Protein AF-0000000076758282 (afdb_homodimer)

Structure (mmCIF, N/CA/C/O backbone):
data_AF-0000000076758282-model_v1
#
loop_
_entity.id
_entity.type
_entity.pdbx_description
1 polymer 'Uncharacterized protein'
#
loop_
_atom_site.group_PDB
_atom_site.id
_atom_site.type_symbol
_atom_site.label_atom_id
_atom_site.label_alt_id
_atom_site.label_comp_id
_atom_site.label_asym_id
_atom_site.label_entity_id
_atom_site.label_seq_id
_atom_site.pdbx_PDB_ins_code
_atom_site.Cartn_x
_atom_site.Cartn_y
_atom_site.Cartn_z
_atom_site.occupancy
_atom_site.B_iso_or_equiv
_atom_site.auth_seq_id
_atom_site.auth_comp_id
_atom_site.auth_asym_id
_atom_site.auth_atom_id
_atom_site.pdbx_PDB_model_num
ATOM 1 N N . MET A 1 1 ? -20.766 -24.109 -30.875 1 27.05 1 MET A N 1
ATOM 2 C CA . MET A 1 1 ? -21.406 -23.656 -29.656 1 27.05 1 MET A CA 1
ATOM 3 C C . MET A 1 1 ? -20.359 -23.297 -28.594 1 27.05 1 MET A C 1
ATOM 5 O O . MET A 1 1 ? -19.781 -24.188 -27.969 1 27.05 1 MET A O 1
ATOM 9 N N . LEU A 1 2 ? -19.312 -22.391 -28.828 1 31.94 2 LEU A N 1
ATOM 10 C CA . LEU A 1 2 ? -18.062 -21.953 -28.203 1 31.94 2 LEU A CA 1
ATOM 11 C C . LEU A 1 2 ? -18.281 -21.594 -26.734 1 31.94 2 LEU A C 1
ATOM 13 O O . LEU A 1 2 ? -19.141 -20.766 -26.422 1 31.94 2 LEU A O 1
ATOM 17 N N . SER A 1 3 ? -18.234 -22.578 -25.719 1 34.03 3 SER A N 1
ATOM 18 C CA . SER A 1 3 ? -18.312 -22.469 -24.266 1 34.03 3 SER A CA 1
ATOM 19 C C . SER A 1 3 ? -17.594 -21.219 -23.75 1 34.03 3 SER A C 1
ATOM 21 O O . SER A 1 3 ? -16.375 -21.156 -23.797 1 34.03 3 SER A O 1
ATOM 23 N N . ILE A 1 4 ? -17.859 -20 -24.125 1 39.78 4 ILE A N 1
ATOM 24 C CA . ILE A 1 4 ? -17.375 -18.688 -23.688 1 39.78 4 ILE A CA 1
ATOM 25 C C . ILE A 1 4 ? -17.234 -18.656 -22.172 1 39.78 4 ILE A C 1
ATOM 27 O O . ILE A 1 4 ? -18.219 -18.812 -21.453 1 39.78 4 ILE A O 1
ATOM 31 N N . LYS A 1 5 ? -16.281 -19.297 -21.469 1 42.28 5 LYS A N 1
ATOM 32 C CA . LYS A 1 5 ? -15.961 -19.25 -20.047 1 42.28 5 LYS A CA 1
ATOM 33 C C . LYS A 1 5 ? -16.531 -17.984 -19.406 1 42.28 5 LYS A C 1
ATOM 35 O O . LYS A 1 5 ? -16.078 -16.875 -19.719 1 42.28 5 LYS A O 1
ATOM 40 N N . GLU A 1 6 ? -17.797 -17.688 -19.125 1 47.78 6 GLU A N 1
ATOM 41 C CA . GLU A 1 6 ? -18.75 -16.719 -18.609 1 47.78 6 GLU A CA 1
ATOM 42 C C . GLU A 1 6 ? -18.141 -15.852 -17.516 1 47.78 6 GLU A C 1
ATOM 44 O O . GLU A 1 6 ? -17.75 -16.359 -16.469 1 47.78 6 GLU A O 1
ATOM 49 N N . LYS A 1 7 ? -17.172 -14.992 -17.891 1 59.5 7 LYS A N 1
ATOM 50 C CA . LYS A 1 7 ? -16.844 -13.914 -16.969 1 59.5 7 LYS A CA 1
ATOM 51 C C . LYS A 1 7 ? -18.047 -13.555 -16.094 1 59.5 7 LYS A C 1
ATOM 53 O O . LYS A 1 7 ? -19.156 -13.359 -16.609 1 59.5 7 LYS A O 1
ATOM 58 N N . MET A 1 8 ? -18.062 -14.188 -14.93 1 75.12 8 MET A N 1
ATOM 59 C CA . MET A 1 8 ? -19.125 -13.906 -13.969 1 75.12 8 MET A CA 1
ATOM 60 C C . MET A 1 8 ? -19.047 -12.469 -13.461 1 75.12 8 MET A C 1
ATOM 62 O O . MET A 1 8 ? -18.031 -12.07 -12.898 1 75.12 8 MET A O 1
ATOM 66 N N . LEU A 1 9 ? -19.781 -11.625 -14.109 1 87.56 9 LEU A N 1
ATOM 67 C CA . LEU A 1 9 ? -19.953 -10.273 -13.586 1 87.56 9 LEU A CA 1
ATOM 68 C C . LEU A 1 9 ? -20.688 -10.305 -12.25 1 87.56 9 LEU A C 1
ATOM 70 O O . LEU A 1 9 ? -21.766 -10.883 -12.141 1 87.56 9 LEU A O 1
ATOM 74 N N . MET A 1 10 ? -19.953 -9.875 -11.219 1 92.38 10 MET A N 1
ATOM 75 C CA . MET A 1 10 ? -20.547 -9.828 -9.883 1 92.38 10 MET A CA 1
ATOM 76 C C . MET A 1 10 ? -20.656 -8.398 -9.383 1 92.38 10 MET A C 1
ATOM 78 O O . MET A 1 10 ? -19.781 -7.566 -9.664 1 92.38 10 MET A O 1
ATOM 82 N N . LEU A 1 11 ? -21.766 -8.125 -8.758 1 96.12 11 LEU A N 1
ATOM 83 C CA . LEU A 1 11 ? -21.938 -6.867 -8.039 1 96.12 11 LEU A CA 1
ATOM 84 C C . LEU A 1 11 ? -21.578 -7.039 -6.566 1 96.12 11 LEU A C 1
ATOM 86 O O . LEU A 1 11 ? -22.109 -7.918 -5.887 1 96.12 11 LEU A O 1
ATOM 90 N N . VAL A 1 12 ? -20.656 -6.176 -6.141 1 97.5 12 VAL A N 1
ATOM 91 C CA . VAL A 1 12 ? -20.188 -6.332 -4.762 1 97.5 12 VAL A CA 1
ATOM 92 C C . VAL A 1 12 ? -19.953 -4.957 -4.137 1 97.5 12 VAL A C 1
ATOM 94 O O . VAL A 1 12 ? -19.766 -3.969 -4.852 1 97.5 12 VAL A O 1
ATOM 97 N N . THR A 1 13 ? -20.062 -4.918 -2.846 1 98 13 THR A N 1
ATOM 98 C CA . THR A 1 13 ? -19.562 -3.768 -2.104 1 98 13 THR A CA 1
ATOM 99 C C . THR A 1 13 ? -18.047 -3.891 -1.875 1 98 13 THR A C 1
ATOM 101 O O . THR A 1 13 ? -17.469 -4.949 -2.109 1 98 13 THR A O 1
ATOM 104 N N . SER A 1 14 ? -17.469 -2.803 -1.496 1 97.88 14 SER A N 1
ATOM 105 C CA . SER A 1 14 ? -16.047 -2.848 -1.154 1 97.88 14 SER A CA 1
ATOM 106 C C . SER A 1 14 ? -15.766 -3.885 -0.072 1 97.88 14 SER A C 1
ATOM 108 O O . SER A 1 14 ? -14.781 -4.617 -0.145 1 97.88 14 SER A O 1
ATOM 110 N N . ALA A 1 15 ? -16.594 -3.955 0.902 1 96.44 15 ALA A N 1
ATOM 111 C CA . ALA A 1 15 ? -16.453 -4.93 1.98 1 96.44 15 ALA A CA 1
ATOM 112 C C . ALA A 1 15 ? -16.531 -6.355 1.443 1 96.44 15 ALA A C 1
ATOM 114 O O . ALA A 1 15 ? -15.734 -7.215 1.845 1 96.44 15 ALA A O 1
ATOM 115 N N . GLN A 1 16 ? -17.422 -6.57 0.591 1 97.44 16 GLN A N 1
ATOM 116 C CA . GLN A 1 16 ? -17.562 -7.895 -0.011 1 97.44 16 GLN A CA 1
ATOM 117 C C . GLN A 1 16 ? -16.359 -8.219 -0.903 1 97.44 16 GLN A C 1
ATOM 119 O O . GLN A 1 16 ? -15.898 -9.359 -0.935 1 97.44 16 GLN A O 1
ATOM 124 N N . ALA A 1 17 ? -15.891 -7.25 -1.633 1 98.12 17 ALA A N 1
ATOM 125 C CA . ALA A 1 17 ? -14.711 -7.449 -2.473 1 98.12 17 ALA A CA 1
ATOM 126 C C . ALA A 1 17 ? -13.5 -7.832 -1.63 1 98.12 17 ALA A C 1
ATOM 128 O O . ALA A 1 17 ? -12.711 -8.695 -2.02 1 98.12 17 ALA A O 1
ATOM 129 N N . ALA A 1 18 ? -13.383 -7.18 -0.544 1 97.31 18 ALA A N 1
ATOM 130 C CA . ALA A 1 18 ? -12.289 -7.504 0.368 1 97.31 18 ALA A CA 1
ATOM 131 C C . ALA A 1 18 ? -12.391 -8.945 0.854 1 97.31 18 ALA A C 1
ATOM 133 O O . ALA A 1 18 ? -11.375 -9.641 0.98 1 97.31 18 ALA A O 1
ATOM 134 N N . LYS A 1 19 ? -13.562 -9.336 1.113 1 96.62 19 LYS A N 1
ATOM 135 C CA . LYS A 1 19 ? -13.781 -10.719 1.531 1 96.62 19 LYS A CA 1
ATOM 136 C C . LYS A 1 19 ? -13.43 -11.695 0.413 1 96.62 19 LYS A C 1
ATOM 138 O O . LYS A 1 19 ? -12.82 -12.742 0.663 1 96.62 19 LYS A O 1
ATOM 143 N N . LEU A 1 20 ? -13.828 -11.367 -0.774 1 97.12 20 LEU A N 1
ATOM 144 C CA . LEU A 1 20 ? -13.492 -12.18 -1.937 1 97.12 20 LEU A CA 1
ATOM 145 C C . LEU A 1 20 ? -11.984 -12.289 -2.104 1 97.12 20 LEU A C 1
ATOM 147 O O . LEU A 1 20 ? -11.461 -13.383 -2.35 1 97.12 20 LEU A O 1
ATOM 151 N N . LEU A 1 21 ? -11.344 -11.18 -1.952 1 98.06 21 LEU A N 1
ATOM 152 C CA . LEU A 1 21 ? -9.891 -11.164 -2.068 1 98.06 21 LEU A CA 1
ATOM 153 C C . LEU A 1 21 ? -9.25 -12.078 -1.027 1 98.06 21 LEU A C 1
ATOM 155 O O . LEU A 1 21 ? -8.32 -12.82 -1.339 1 98.06 21 LEU A O 1
ATOM 159 N N . ARG A 1 22 ? -9.781 -12.047 0.158 1 98.25 22 ARG A N 1
ATOM 160 C CA . ARG A 1 22 ? -9.281 -12.922 1.208 1 98.25 22 ARG A CA 1
ATOM 161 C C . ARG A 1 22 ? -9.5 -14.391 0.845 1 98.25 22 ARG A C 1
ATOM 163 O O . ARG A 1 22 ? -8.602 -15.219 1.029 1 98.25 22 ARG A O 1
ATOM 170 N N . GLN A 1 23 ? -10.594 -14.656 0.365 1 98.25 23 GLN A N 1
ATOM 171 C CA . GLN A 1 23 ? -10.922 -16.016 -0.045 1 98.25 23 GLN A CA 1
ATOM 172 C C . GLN A 1 23 ? -9.984 -16.5 -1.145 1 98.25 23 GLN A C 1
ATOM 174 O O . GLN A 1 23 ? -9.484 -17.625 -1.093 1 98.25 23 GLN A O 1
ATOM 179 N N . PHE A 1 24 ? -9.734 -15.656 -2.119 1 98.62 24 PHE A N 1
ATOM 180 C CA . PHE A 1 24 ? -8.852 -16.031 -3.215 1 98.62 24 PHE A CA 1
ATOM 181 C C . PHE A 1 24 ? -7.422 -16.203 -2.725 1 98.62 24 PHE A C 1
ATOM 183 O O . PHE A 1 24 ? -6.711 -17.109 -3.164 1 98.62 24 PHE A O 1
ATOM 190 N N . ASN A 1 25 ? -7.031 -15.336 -1.841 1 98.62 25 ASN A N 1
ATOM 191 C CA . ASN A 1 25 ? -5.695 -15.492 -1.271 1 98.62 25 ASN A CA 1
ATOM 192 C C . ASN A 1 25 ? -5.57 -16.781 -0.475 1 98.62 25 ASN A C 1
ATOM 194 O O . ASN A 1 25 ? -4.539 -17.453 -0.529 1 98.62 25 ASN A O 1
ATOM 198 N N . ASP A 1 26 ? -6.582 -17.094 0.223 1 98.69 26 ASP A N 1
ATOM 199 C CA . ASP A 1 26 ? -6.598 -18.359 0.956 1 98.69 26 ASP A CA 1
ATOM 200 C C . ASP A 1 26 ? -6.551 -19.547 -0.001 1 98.69 26 ASP A C 1
ATOM 202 O O . ASP A 1 26 ? -5.836 -20.516 0.245 1 98.69 26 ASP A O 1
ATOM 206 N N . GLU A 1 27 ? -7.32 -19.453 -0.996 1 98.75 27 GLU A N 1
ATOM 207 C CA . GLU A 1 27 ? -7.32 -20.5 -2.018 1 98.75 27 GLU A CA 1
ATOM 208 C C . GLU A 1 27 ? -5.938 -20.656 -2.643 1 98.75 27 GLU A C 1
ATOM 210 O O . GLU A 1 27 ? -5.457 -21.781 -2.822 1 98.75 27 GLU A O 1
ATOM 215 N N . LEU A 1 28 ? -5.32 -19.578 -3.002 1 98.75 28 LEU A N 1
ATOM 216 C CA . LEU A 1 28 ? -3.98 -19.609 -3.582 1 98.75 28 LEU A CA 1
ATOM 217 C C . LEU A 1 28 ? -2.986 -20.25 -2.621 1 98.75 28 LEU A C 1
ATOM 219 O O . LEU A 1 28 ? -2.193 -21.109 -3.023 1 98.75 28 LEU A O 1
ATOM 223 N N . ARG A 1 29 ? -3.074 -19.875 -1.411 1 98.44 29 ARG A N 1
ATOM 224 C CA . ARG A 1 29 ? -2.203 -20.453 -0.391 1 98.44 29 ARG A CA 1
ATOM 225 C C . ARG A 1 29 ? -2.414 -21.953 -0.276 1 98.44 29 ARG A C 1
ATOM 227 O O . ARG A 1 29 ? -1.451 -22.719 -0.155 1 98.44 29 ARG A O 1
ATOM 234 N N . ALA A 1 30 ? -3.611 -22.344 -0.277 1 98.69 30 ALA A N 1
ATOM 235 C CA . ALA A 1 30 ? -3.932 -23.766 -0.193 1 98.69 30 ALA A CA 1
ATOM 236 C C . ALA A 1 30 ? -3.326 -24.531 -1.362 1 98.69 30 ALA A C 1
ATOM 238 O O . ALA A 1 30 ? -2.777 -25.625 -1.18 1 98.69 30 ALA A O 1
ATOM 239 N N . LEU A 1 31 ? -3.461 -24 -2.561 1 98.62 31 LEU A N 1
ATOM 240 C CA . LEU A 1 31 ? -2.885 -24.625 -3.746 1 98.62 31 LEU A CA 1
ATOM 241 C C . LEU A 1 31 ? -1.365 -24.703 -3.637 1 98.62 31 LEU A C 1
ATOM 243 O O . LEU A 1 31 ? -0.765 -25.719 -3.988 1 98.62 31 LEU A O 1
ATOM 247 N N . GLN A 1 32 ? -0.767 -23.641 -3.162 1 98.31 32 GLN A N 1
ATOM 248 C CA . GLN A 1 32 ? 0.684 -23.594 -3.018 1 98.31 32 GLN A CA 1
ATOM 249 C C . GLN A 1 32 ? 1.169 -24.594 -1.981 1 98.31 32 GLN A C 1
ATOM 251 O O . GLN A 1 32 ? 2.203 -25.25 -2.172 1 98.31 32 GLN A O 1
ATOM 256 N N . LEU A 1 33 ? 0.442 -24.688 -0.906 1 98.06 33 LEU A N 1
ATOM 257 C CA . LEU A 1 33 ? 0.777 -25.688 0.112 1 98.06 33 LEU A CA 1
ATOM 258 C C . LEU A 1 33 ? 0.636 -27.094 -0.438 1 98.06 33 LEU A C 1
ATOM 260 O O . LEU A 1 33 ? 1.491 -27.953 -0.192 1 98.06 33 LEU A O 1
ATOM 264 N N . LYS A 1 34 ? -0.424 -27.344 -1.101 1 98.12 34 LYS A N 1
ATOM 265 C CA . LYS A 1 34 ? -0.628 -28.641 -1.733 1 98.12 34 LYS A CA 1
ATOM 266 C C . LYS A 1 34 ? 0.523 -28.984 -2.678 1 98.12 34 LYS A C 1
ATOM 268 O O . LYS A 1 34 ? 0.999 -30.125 -2.703 1 98.12 34 LYS A O 1
ATOM 273 N N . GLU A 1 35 ? 0.912 -28.031 -3.467 1 98.06 35 GLU A N 1
ATOM 274 C CA . GLU A 1 35 ? 2.037 -28.234 -4.375 1 98.06 35 GLU A CA 1
ATOM 275 C C . GLU A 1 35 ? 3.311 -28.578 -3.609 1 98.06 35 GLU A C 1
ATOM 277 O O . GLU A 1 35 ? 4.012 -29.531 -3.953 1 98.06 35 GLU A O 1
ATOM 282 N N . ALA A 1 36 ? 3.586 -27.844 -2.582 1 96.88 36 ALA A N 1
ATOM 283 C CA . ALA A 1 36 ? 4.781 -28.078 -1.774 1 96.88 36 ALA A CA 1
ATOM 284 C C . ALA A 1 36 ? 4.797 -29.484 -1.189 1 96.88 36 ALA A C 1
ATOM 286 O O . ALA A 1 36 ? 5.855 -30.109 -1.082 1 96.88 36 ALA A O 1
ATOM 287 N N . ASN A 1 37 ? 3.676 -29.969 -0.931 1 96.81 37 ASN A N 1
ATOM 288 C CA . ASN A 1 37 ? 3.561 -31.266 -0.266 1 96.81 37 ASN A CA 1
ATOM 289 C C . ASN A 1 37 ? 3.525 -32.406 -1.272 1 96.81 37 ASN A C 1
ATOM 291 O O . ASN A 1 37 ? 3.656 -33.594 -0.896 1 96.81 37 ASN A O 1
ATOM 295 N N . SER A 1 38 ? 3.279 -32.062 -2.455 1 97.88 38 SER A N 1
ATOM 296 C CA . SER A 1 38 ? 3.035 -33.156 -3.398 1 97.88 38 SER A CA 1
ATOM 297 C C . SER A 1 38 ? 4.082 -33.156 -4.508 1 97.88 38 SER A C 1
ATOM 299 O O . SER A 1 38 ? 4.215 -34.156 -5.23 1 97.88 38 SER A O 1
ATOM 301 N N . CYS A 1 39 ? 4.781 -32.062 -4.695 1 97.81 39 CYS A N 1
ATOM 302 C CA . CYS A 1 39 ? 5.688 -31.953 -5.832 1 97.81 39 CYS A CA 1
ATOM 303 C C . CYS A 1 39 ? 6.926 -32.812 -5.625 1 97.81 39 CYS A C 1
ATOM 305 O O . CYS A 1 39 ? 7.672 -33.094 -6.57 1 97.81 39 CYS A O 1
ATOM 307 N N . SER A 1 40 ? 7.199 -33.25 -4.48 1 97.19 40 SER A N 1
ATOM 308 C CA . SER A 1 40 ? 8.219 -34.25 -4.148 1 97.19 40 SER A CA 1
ATOM 309 C C . SER A 1 40 ? 7.723 -35.188 -3.072 1 97.19 40 SER A C 1
ATOM 311 O O . SER A 1 40 ? 6.711 -34.938 -2.416 1 97.19 40 SER A O 1
ATOM 313 N N . PHE A 1 41 ? 8.359 -36.281 -2.979 1 96.5 41 PHE A N 1
ATOM 314 C CA . PHE A 1 41 ? 7.973 -37.25 -1.956 1 96.5 41 PHE A CA 1
ATOM 315 C C . PHE A 1 41 ? 9.156 -38.156 -1.574 1 96.5 41 PHE A C 1
ATOM 317 O O . PHE A 1 41 ? 10.141 -38.219 -2.307 1 96.5 41 PHE A O 1
ATOM 324 N N . VAL A 1 42 ? 9.055 -38.75 -0.356 1 94.25 42 VAL A N 1
ATOM 325 C CA . VAL A 1 42 ? 10.117 -39.594 0.17 1 94.25 42 VAL A CA 1
ATOM 326 C C . VAL A 1 42 ? 9.656 -41.062 0.187 1 94.25 42 VAL A C 1
ATOM 328 O O . VAL A 1 42 ? 8.508 -41.344 0.546 1 94.25 42 VAL A O 1
ATOM 331 N N . ALA A 1 43 ? 10.477 -41.875 -0.282 1 93.38 43 ALA A N 1
ATOM 332 C CA . ALA A 1 43 ? 10.227 -43.312 -0.25 1 93.38 43 ALA A CA 1
ATOM 333 C C . ALA A 1 43 ? 11.461 -44.094 0.216 1 93.38 43 ALA A C 1
ATOM 335 O O . ALA A 1 43 ? 12.586 -43.75 -0.17 1 93.38 43 ALA A O 1
ATOM 336 N N . ALA A 1 44 ? 11.219 -45.094 1.07 1 89.75 44 ALA A N 1
ATOM 337 C CA . ALA A 1 44 ? 12.312 -45.969 1.491 1 89.75 44 ALA A CA 1
ATOM 338 C C . ALA A 1 44 ? 12.711 -46.938 0.367 1 89.75 44 ALA A C 1
ATOM 340 O O . ALA A 1 44 ? 11.898 -47.25 -0.493 1 89.75 44 ALA A O 1
ATOM 341 N N . ILE A 1 45 ? 13.898 -47.406 0.461 1 86.56 45 ILE A N 1
ATOM 342 C CA . ILE A 1 45 ? 14.469 -48.25 -0.581 1 86.56 45 ILE A CA 1
ATOM 343 C C . ILE A 1 45 ? 13.641 -49.531 -0.711 1 86.56 45 ILE A C 1
ATOM 345 O O . ILE A 1 45 ? 13.492 -50.062 -1.809 1 86.56 45 ILE A O 1
ATOM 349 N N . GLN A 1 46 ? 13.07 -49.938 0.415 1 87.44 46 GLN A N 1
ATOM 350 C CA . GLN A 1 46 ? 12.344 -51.188 0.418 1 87.44 46 GLN A CA 1
ATOM 351 C C . GLN A 1 46 ? 10.875 -51 0.076 1 87.44 46 GLN A C 1
ATOM 353 O O . GLN A 1 46 ? 10.125 -51.969 -0.09 1 87.44 46 GLN A O 1
ATOM 358 N N . GLU A 1 47 ? 10.516 -49.844 -0.112 1 90 47 GLU A N 1
ATOM 359 C CA . GLU A 1 47 ? 9.117 -49.531 -0.378 1 90 47 GLU A CA 1
ATOM 360 C C . GLU A 1 47 ? 8.844 -49.438 -1.877 1 90 47 GLU A C 1
ATOM 362 O O . GLU A 1 47 ? 9.75 -49.125 -2.658 1 90 47 GLU A O 1
ATOM 367 N N . ASP A 1 48 ? 7.629 -49.781 -2.299 1 92.88 48 ASP A N 1
ATOM 368 C CA . ASP A 1 48 ? 7.164 -49.5 -3.654 1 92.88 48 ASP A CA 1
ATOM 369 C C . ASP A 1 48 ? 6.938 -48 -3.861 1 92.88 48 ASP A C 1
ATOM 371 O O . ASP A 1 48 ? 5.98 -47.438 -3.328 1 92.88 48 ASP A O 1
ATOM 375 N N . VAL A 1 49 ? 7.754 -47.438 -4.652 1 91.69 49 VAL A N 1
ATOM 376 C CA . VAL A 1 49 ? 7.777 -45.969 -4.875 1 91.69 49 VAL A CA 1
ATOM 377 C C . VAL A 1 49 ? 6.395 -45.5 -5.301 1 91.69 49 VAL A C 1
ATOM 379 O O . VAL A 1 49 ? 5.926 -44.469 -4.844 1 91.69 49 VAL A O 1
ATOM 382 N N . GLU A 1 50 ? 5.77 -46.25 -6.203 1 94.44 50 GLU A N 1
ATOM 383 C CA . GLU A 1 50 ? 4.488 -45.812 -6.762 1 94.44 50 GLU A CA 1
ATOM 384 C C . GLU A 1 50 ? 3.381 -45.875 -5.715 1 94.44 50 GLU A C 1
ATOM 386 O O . GLU A 1 50 ? 2.387 -45.156 -5.816 1 94.44 50 GLU A O 1
ATOM 391 N N . SER A 1 51 ? 3.584 -46.688 -4.719 1 93.81 51 SER A N 1
ATOM 392 C CA . SER A 1 51 ? 2.562 -46.844 -3.688 1 93.81 51 SER A CA 1
ATOM 393 C C . SER A 1 51 ? 2.521 -45.656 -2.758 1 93.81 51 SER A C 1
ATOM 395 O O . SER A 1 51 ? 1.516 -45.406 -2.088 1 93.81 51 SER A O 1
ATOM 397 N N . VAL A 1 52 ? 3.611 -44.875 -2.725 1 94.5 52 VAL A N 1
ATOM 398 C CA . VAL A 1 52 ? 3.686 -43.75 -1.789 1 94.5 52 VAL A CA 1
ATOM 399 C C . VAL A 1 52 ? 3.709 -42.438 -2.557 1 94.5 52 VAL A C 1
ATOM 401 O O . VAL A 1 52 ? 3.77 -41.375 -1.956 1 94.5 52 VAL A O 1
ATOM 404 N N . ARG A 1 53 ? 3.633 -42.5 -3.824 1 96.44 53 ARG A N 1
ATOM 405 C CA . ARG A 1 53 ? 3.67 -41.281 -4.656 1 96.44 53 ARG A CA 1
ATOM 406 C C . ARG A 1 53 ? 2.365 -40.5 -4.551 1 96.44 53 ARG A C 1
ATOM 408 O O . ARG A 1 53 ? 1.295 -41.031 -4.867 1 96.44 53 ARG A O 1
ATOM 415 N N . PRO A 1 54 ? 2.42 -39.312 -4.137 1 97.19 54 PRO A N 1
ATOM 416 C CA . PRO A 1 54 ? 1.2 -38.531 -4.105 1 97.19 54 PRO A CA 1
ATOM 417 C C . PRO A 1 54 ? 0.722 -38.125 -5.496 1 97.19 54 PRO A C 1
ATOM 419 O O . PRO A 1 54 ? 1.524 -38.031 -6.434 1 97.19 54 PRO A O 1
ATOM 422 N N . GLU A 1 55 ? -0.581 -37.906 -5.613 1 96.94 55 GLU A N 1
ATOM 423 C CA . GLU A 1 55 ? -1.123 -37.375 -6.859 1 96.94 55 GLU A CA 1
ATOM 424 C C . GLU A 1 55 ? -0.654 -35.938 -7.086 1 96.94 55 GLU A C 1
ATOM 426 O O . GLU A 1 55 ? -0.801 -35.094 -6.211 1 96.94 55 GLU A O 1
ATOM 431 N N . TYR A 1 56 ? -0.016 -35.781 -8.195 1 97.75 56 TYR A N 1
ATOM 432 C CA . TYR A 1 56 ? 0.476 -34.438 -8.539 1 97.75 56 TYR A CA 1
ATOM 433 C C . TYR A 1 56 ? 0.633 -34.312 -10.047 1 97.75 56 TYR A C 1
ATOM 435 O O . TYR A 1 56 ? 1.166 -35.188 -10.711 1 97.75 56 TYR A O 1
ATOM 443 N N . ASN A 1 57 ? 0.043 -33.281 -10.57 1 97.69 57 ASN A N 1
ATOM 444 C CA . ASN A 1 57 ? 0.205 -32.844 -11.961 1 97.69 57 ASN A CA 1
ATOM 445 C C . ASN A 1 57 ? 0.679 -31.406 -12.062 1 97.69 57 ASN A C 1
ATOM 447 O O . ASN A 1 57 ? -0.059 -30.484 -11.727 1 97.69 57 ASN A O 1
ATOM 451 N N . PHE A 1 58 ? 1.842 -31.266 -12.578 1 98.19 58 PHE A N 1
ATOM 452 C CA . PHE A 1 58 ? 2.482 -29.953 -12.617 1 98.19 58 PHE A CA 1
ATOM 453 C C . PHE A 1 58 ? 1.646 -28.969 -13.422 1 98.19 58 PHE A C 1
ATOM 455 O O . PHE A 1 58 ? 1.366 -27.859 -12.953 1 98.19 58 PHE A O 1
ATOM 462 N N . LYS A 1 59 ? 1.233 -29.328 -14.539 1 97.25 59 LYS A N 1
ATOM 463 C CA . LYS A 1 59 ? 0.485 -28.453 -15.43 1 97.25 59 LYS A CA 1
ATOM 464 C C . LYS A 1 59 ? -0.848 -28.047 -14.812 1 97.25 59 LYS A C 1
ATOM 466 O O . LYS A 1 59 ? -1.224 -26.875 -14.852 1 97.25 59 LYS A O 1
ATOM 471 N N . GLU A 1 60 ? -1.532 -29.031 -14.297 1 97.88 60 GLU A N 1
ATOM 472 C CA . GLU A 1 60 ? -2.82 -28.75 -13.672 1 97.88 60 GLU A CA 1
ATOM 473 C C . GLU A 1 60 ? -2.66 -27.797 -12.492 1 97.88 60 GLU A C 1
ATOM 475 O O . GLU A 1 60 ? -3.463 -26.875 -12.312 1 97.88 60 GLU A O 1
ATOM 480 N N . MET A 1 61 ? -1.628 -28.047 -11.656 1 98.25 61 MET A N 1
ATOM 481 C CA . MET A 1 61 ? -1.354 -27.203 -10.5 1 98.25 61 MET A CA 1
ATOM 482 C C . MET A 1 61 ? -1.01 -25.781 -10.93 1 98.25 61 MET A C 1
ATOM 484 O O . MET A 1 61 ? -1.534 -24.812 -10.367 1 98.25 61 MET A O 1
ATOM 488 N N . ARG A 1 62 ? -0.196 -25.672 -11.906 1 97.12 62 ARG A N 1
ATOM 489 C CA . ARG A 1 62 ? 0.183 -24.391 -12.469 1 97.12 62 ARG A CA 1
ATOM 490 C C . ARG A 1 62 ? -1.042 -23.625 -12.953 1 97.12 62 ARG A C 1
ATOM 492 O O . ARG A 1 62 ? -1.209 -22.438 -12.641 1 97.12 62 ARG A O 1
ATOM 499 N N . ASP A 1 63 ? -1.859 -24.25 -13.695 1 97.88 63 ASP A N 1
ATOM 500 C CA . ASP A 1 63 ? -3.041 -23.609 -14.273 1 97.88 63 ASP A CA 1
ATOM 501 C C . ASP A 1 63 ? -4.02 -23.172 -13.18 1 97.88 63 ASP A C 1
ATOM 503 O O . ASP A 1 63 ? -4.629 -22.109 -13.273 1 97.88 63 ASP A O 1
ATOM 507 N N . ALA A 1 64 ? -4.184 -23.984 -12.18 1 98.44 64 ALA A N 1
ATOM 508 C CA . ALA A 1 64 ? -5.078 -23.656 -11.07 1 98.44 64 ALA A CA 1
ATOM 509 C C . ALA A 1 64 ? -4.602 -22.406 -10.336 1 98.44 64 ALA A C 1
ATOM 511 O O . ALA A 1 64 ? -5.402 -21.531 -10.031 1 98.44 64 ALA A O 1
ATOM 512 N N . GLN A 1 65 ? -3.309 -22.344 -10.039 1 98.69 65 GLN A N 1
ATOM 513 C CA . GLN A 1 65 ? -2.754 -21.172 -9.367 1 98.69 65 GLN A CA 1
ATOM 514 C C . GLN A 1 65 ? -2.893 -19.922 -10.227 1 98.69 65 GLN A C 1
ATOM 516 O O . GLN A 1 65 ? -3.24 -18.859 -9.719 1 98.69 65 GLN A O 1
ATOM 521 N N . ALA A 1 66 ? -2.635 -20.062 -11.508 1 98 66 ALA A N 1
ATOM 522 C CA . ALA A 1 66 ? -2.727 -18.938 -12.43 1 98 66 ALA A CA 1
ATOM 523 C C . ALA A 1 66 ? -4.145 -18.375 -12.469 1 98 66 ALA A C 1
ATOM 525 O O . ALA A 1 66 ? -4.34 -17.172 -12.57 1 98 66 ALA A O 1
ATOM 526 N N . GLU A 1 67 ? -5.07 -19.266 -12.43 1 98 67 GLU A N 1
ATOM 527 C CA . GLU A 1 67 ? -6.469 -18.844 -12.453 1 98 67 GLU A CA 1
ATOM 528 C C . GLU A 1 67 ? -6.809 -18 -11.227 1 98 67 GLU A C 1
ATOM 530 O O . GLU A 1 67 ? -7.438 -16.938 -11.344 1 98 67 GLU A O 1
ATOM 535 N N . VAL A 1 68 ? -6.449 -18.406 -10.094 1 98.62 68 VAL A N 1
ATOM 536 C CA . VAL A 1 68 ? -6.73 -17.688 -8.852 1 98.62 68 VAL A CA 1
ATOM 537 C C . VAL A 1 68 ? -5.996 -16.344 -8.852 1 98.62 68 VAL A C 1
ATOM 539 O O . VAL A 1 68 ? -6.559 -15.328 -8.453 1 98.62 68 VAL A O 1
ATOM 542 N N . GLU A 1 69 ? -4.734 -16.406 -9.281 1 98.62 69 GLU A N 1
ATOM 543 C CA . GLU A 1 69 ? -3.953 -15.18 -9.367 1 98.62 69 GLU A CA 1
ATOM 544 C C . GLU A 1 69 ? -4.625 -14.156 -10.273 1 98.62 69 GLU A C 1
ATOM 546 O O . GLU A 1 69 ? -4.633 -12.961 -9.977 1 98.62 69 GLU A O 1
ATOM 551 N N . CYS A 1 70 ? -5.164 -14.633 -11.359 1 97.94 70 CYS A N 1
ATOM 552 C CA . CYS A 1 70 ? -5.887 -13.766 -12.281 1 97.94 70 CYS A CA 1
ATOM 553 C C . CYS A 1 70 ? -7.105 -13.141 -11.609 1 97.94 70 CYS A C 1
ATOM 555 O O . CYS A 1 70 ? -7.359 -11.945 -11.75 1 97.94 70 CYS A O 1
ATOM 557 N N . LYS A 1 71 ? -7.82 -13.914 -10.891 1 97.69 71 LYS A N 1
ATOM 558 C CA . LYS A 1 71 ? -8.984 -13.414 -10.156 1 97.69 71 LYS A CA 1
ATOM 559 C C . LYS A 1 71 ? -8.586 -12.336 -9.156 1 97.69 71 LYS A C 1
ATOM 561 O O . LYS A 1 71 ? -9.258 -11.312 -9.031 1 97.69 71 LYS A O 1
ATOM 566 N N . ILE A 1 72 ? -7.516 -12.562 -8.484 1 98.56 72 ILE A N 1
ATOM 567 C CA . ILE A 1 72 ? -7.008 -11.602 -7.516 1 98.56 72 ILE A CA 1
ATOM 568 C C . ILE A 1 72 ? -6.719 -10.273 -8.203 1 98.56 72 ILE A C 1
ATOM 570 O O . ILE A 1 72 ? -7.117 -9.211 -7.719 1 98.56 72 ILE A O 1
ATOM 574 N N . ARG A 1 73 ? -6.051 -10.344 -9.375 1 98.19 73 ARG A N 1
ATOM 575 C CA . ARG A 1 73 ? -5.715 -9.133 -10.102 1 98.19 73 ARG A CA 1
ATOM 576 C C . ARG A 1 73 ? -6.973 -8.383 -10.531 1 98.19 73 ARG A C 1
ATOM 578 O O . ARG A 1 73 ? -7.047 -7.156 -10.398 1 98.19 73 ARG A O 1
ATOM 585 N N . LYS A 1 74 ? -7.941 -9.07 -10.938 1 97.75 74 LYS A N 1
ATOM 586 C CA . LYS A 1 74 ? -9.188 -8.477 -11.406 1 97.75 74 LYS A CA 1
ATOM 587 C C . LYS A 1 74 ? -9.938 -7.797 -10.266 1 97.75 74 LYS A C 1
ATOM 589 O O . LYS A 1 74 ? -10.461 -6.695 -10.43 1 97.75 74 LYS A O 1
ATOM 594 N N . VAL A 1 75 ? -10 -8.422 -9.164 1 98.25 75 VAL A N 1
ATOM 595 C CA . VAL A 1 75 ? -10.695 -7.855 -8.008 1 98.25 75 VAL A CA 1
ATOM 596 C C . VAL A 1 75 ? -9.969 -6.59 -7.551 1 98.25 75 VAL A C 1
ATOM 598 O O . VAL A 1 75 ? -10.602 -5.559 -7.305 1 98.25 75 VAL A O 1
ATOM 601 N N . LYS A 1 76 ? -8.648 -6.676 -7.453 1 98.56 76 LYS A N 1
ATOM 602 C CA . LYS A 1 76 ? -7.867 -5.52 -7.016 1 98.56 76 LYS A CA 1
ATOM 603 C C . LYS A 1 76 ? -8.039 -4.348 -7.977 1 98.56 76 LYS A C 1
ATOM 605 O O . LYS A 1 76 ? -8.156 -3.197 -7.543 1 98.56 76 LYS A O 1
ATOM 610 N N . HIS A 1 77 ? -8.062 -4.672 -9.305 1 98.62 77 HIS A N 1
ATOM 611 C CA . HIS A 1 77 ? -8.289 -3.629 -10.305 1 98.62 77 HIS A CA 1
ATOM 612 C C . HIS A 1 77 ? -9.656 -2.988 -10.125 1 98.62 77 HIS A C 1
ATOM 614 O O . HIS A 1 77 ? -9.781 -1.761 -10.125 1 98.62 77 HIS A O 1
ATOM 620 N N . ALA A 1 78 ? -10.625 -3.775 -9.953 1 98.31 78 ALA A N 1
ATOM 621 C CA . ALA A 1 78 ? -11.984 -3.266 -9.781 1 98.31 78 ALA A CA 1
ATOM 622 C C . ALA A 1 78 ? -12.086 -2.379 -8.547 1 98.31 78 ALA A C 1
ATOM 624 O O . ALA A 1 78 ? -12.719 -1.322 -8.578 1 98.31 78 ALA A O 1
ATOM 625 N N . ILE A 1 79 ? -11.461 -2.803 -7.477 1 98.56 79 ILE A N 1
ATOM 626 C CA . ILE A 1 79 ? -11.453 -2.021 -6.246 1 98.56 79 ILE A CA 1
ATOM 627 C C . ILE A 1 79 ? -10.758 -0.682 -6.492 1 98.56 79 ILE A C 1
ATOM 629 O O . ILE A 1 79 ? -11.25 0.364 -6.059 1 98.56 79 ILE A O 1
ATOM 633 N N . ASN A 1 80 ? -9.641 -0.718 -7.184 1 98.56 80 ASN A N 1
ATOM 634 C CA . ASN A 1 80 ? -8.898 0.508 -7.469 1 98.56 80 ASN A CA 1
ATOM 635 C C . ASN A 1 80 ? -9.727 1.476 -8.312 1 98.56 80 ASN A C 1
ATOM 637 O O . ASN A 1 80 ? -9.719 2.682 -8.062 1 98.56 80 ASN A O 1
ATOM 641 N N . VAL A 1 81 ? -10.367 0.929 -9.289 1 98.62 81 VAL A N 1
ATOM 642 C CA . VAL A 1 81 ? -11.227 1.755 -10.133 1 98.62 81 VAL A CA 1
ATOM 643 C C . VAL A 1 81 ? -12.352 2.359 -9.297 1 98.62 81 VAL A C 1
ATOM 645 O O . VAL A 1 81 ? -12.609 3.562 -9.367 1 98.62 81 VAL A O 1
ATOM 648 N N . PHE A 1 82 ? -12.977 1.565 -8.484 1 98.69 82 PHE A N 1
ATOM 649 C CA . PHE A 1 82 ? -14.031 2.031 -7.59 1 98.69 82 PHE A CA 1
ATOM 650 C C . PHE A 1 82 ? -13.516 3.148 -6.684 1 98.69 82 PHE A C 1
ATOM 652 O O . PHE A 1 82 ? -14.172 4.184 -6.543 1 98.69 82 PHE A O 1
ATOM 659 N N . ASN A 1 83 ? -12.32 2.951 -6.145 1 98.75 83 ASN A N 1
ATOM 660 C CA . ASN A 1 83 ? -11.734 3.902 -5.203 1 98.75 83 ASN A CA 1
ATOM 661 C C . ASN A 1 83 ? -11.414 5.23 -5.875 1 98.75 83 ASN A C 1
ATOM 663 O O . ASN A 1 83 ? -11.523 6.289 -5.258 1 98.75 83 ASN A O 1
ATOM 667 N N . THR A 1 84 ? -11.047 5.191 -7.121 1 98.5 84 THR A N 1
ATOM 668 C CA . THR A 1 84 ? -10.578 6.395 -7.805 1 98.5 84 THR A CA 1
ATOM 669 C C . THR A 1 84 ? -11.75 7.129 -8.461 1 98.5 84 THR A C 1
ATOM 671 O O . THR A 1 84 ? -11.609 8.281 -8.867 1 98.5 84 THR A O 1
ATOM 674 N N . THR A 1 85 ? -12.906 6.512 -8.461 1 98.38 85 THR A N 1
ATOM 675 C CA . THR A 1 85 ? -13.984 7.125 -9.227 1 98.38 85 THR A CA 1
ATOM 676 C C . THR A 1 85 ? -15.18 7.438 -8.328 1 98.38 85 THR A C 1
ATOM 678 O O . THR A 1 85 ? -16.047 8.242 -8.688 1 98.38 85 THR A O 1
ATOM 681 N N . THR A 1 86 ? -15.289 6.812 -7.227 1 98.62 86 THR A N 1
ATOM 682 C CA . THR A 1 86 ? -16.438 7 -6.348 1 98.62 86 THR A CA 1
ATOM 683 C C . THR A 1 86 ? -16.234 8.211 -5.445 1 98.62 86 THR A C 1
ATOM 685 O O . THR A 1 86 ? -15.242 8.297 -4.723 1 98.62 86 THR A O 1
ATOM 688 N N . ILE A 1 87 ? -17.188 9.07 -5.477 1 98.38 87 ILE A N 1
ATOM 689 C CA . ILE A 1 87 ? -17.125 10.297 -4.68 1 98.38 87 ILE A CA 1
ATOM 690 C C . ILE A 1 87 ? -17.781 10.055 -3.326 1 98.38 87 ILE A C 1
ATOM 692 O O . ILE A 1 87 ? -18.875 9.484 -3.25 1 98.38 87 ILE A O 1
ATOM 696 N N . ILE A 1 88 ? -17.109 10.422 -2.283 1 98.06 88 ILE A N 1
ATOM 697 C CA . ILE A 1 88 ? -17.641 10.312 -0.929 1 98.06 88 ILE A CA 1
ATOM 698 C C . ILE A 1 88 ? -18.594 11.469 -0.65 1 98.06 88 ILE A C 1
ATOM 700 O O . ILE A 1 88 ? -18.203 12.633 -0.708 1 98.06 88 ILE A O 1
ATOM 704 N N . PRO A 1 89 ? -19.75 11.172 -0.346 1 95.81 89 PRO A N 1
ATOM 705 C CA . PRO A 1 89 ? -20.703 12.242 -0.049 1 95.81 89 PRO A CA 1
ATOM 706 C C . PRO A 1 89 ? -20.219 13.18 1.059 1 95.81 89 PRO A C 1
ATOM 708 O O . PRO A 1 89 ? -19.531 12.734 1.979 1 95.81 89 PRO A O 1
ATOM 711 N N . ASP A 1 90 ? -20.547 14.438 0.982 1 93.94 90 ASP A N 1
ATOM 712 C CA . ASP A 1 90 ? -20.281 15.477 1.973 1 93.94 90 ASP A CA 1
ATOM 713 C C . ASP A 1 90 ? -18.828 15.945 1.916 1 93.94 90 ASP A C 1
ATOM 715 O O . ASP A 1 90 ? -18.5 17.016 2.426 1 93.94 90 ASP A O 1
ATOM 719 N N . PHE A 1 91 ? -17.938 15.125 1.385 1 97.25 91 PHE A N 1
ATOM 720 C CA . PHE A 1 91 ? -16.531 15.508 1.36 1 97.25 91 PHE A CA 1
ATOM 721 C C . PHE A 1 91 ? -16.094 15.859 -0.055 1 97.25 91 PHE A C 1
ATOM 723 O O . PHE A 1 91 ? -15.055 16.5 -0.246 1 97.25 91 PHE A O 1
ATOM 730 N N . ASN A 1 92 ? -16.781 15.383 -1.05 1 96.88 92 ASN A N 1
ATOM 731 C CA . ASN A 1 92 ? -16.547 15.68 -2.459 1 96.88 92 ASN A CA 1
ATOM 732 C C . ASN A 1 92 ? -15.133 15.289 -2.887 1 96.88 92 ASN A C 1
ATOM 734 O O . ASN A 1 92 ? -14.461 16.047 -3.602 1 96.88 92 ASN A O 1
ATOM 738 N N . ILE A 1 93 ? -14.578 14.25 -2.404 1 97.62 93 ILE A N 1
ATOM 739 C CA . ILE A 1 93 ? -13.328 13.609 -2.818 1 97.62 93 ILE A CA 1
ATOM 740 C C . ILE A 1 93 ? -13.57 12.125 -3.068 1 97.62 93 ILE A C 1
ATOM 742 O O . ILE A 1 93 ? -14.594 11.57 -2.643 1 97.62 93 ILE A O 1
ATOM 746 N N . THR A 1 94 ? -12.727 11.555 -3.785 1 98.56 94 THR A N 1
ATOM 747 C CA . THR A 1 94 ? -12.852 10.133 -4.086 1 98.56 94 THR A CA 1
ATOM 748 C C . THR A 1 94 ? -12.43 9.289 -2.887 1 98.56 94 THR A C 1
ATOM 750 O O . THR A 1 94 ? -11.859 9.805 -1.927 1 98.56 94 THR A O 1
ATOM 753 N N . ILE A 1 95 ? -12.797 8.031 -2.969 1 98.81 95 ILE A N 1
ATOM 754 C CA . ILE A 1 95 ? -12.469 7.105 -1.886 1 98.81 95 ILE A CA 1
ATOM 755 C C . ILE A 1 95 ? -10.961 7.047 -1.694 1 98.81 95 ILE A C 1
ATOM 757 O O . ILE A 1 95 ? -10.469 7.074 -0.562 1 98.81 95 ILE A O 1
ATOM 761 N N . ASP A 1 96 ? -10.234 7.004 -2.85 1 98.75 96 ASP A N 1
ATOM 762 C CA . ASP A 1 96 ? -8.781 6.914 -2.721 1 98.75 96 ASP A CA 1
ATOM 763 C C . ASP A 1 96 ? -8.203 8.18 -2.09 1 98.75 96 ASP A C 1
ATOM 765 O O . ASP A 1 96 ? -7.23 8.117 -1.341 1 98.75 96 ASP A O 1
ATOM 769 N N . GLU A 1 97 ? -8.75 9.289 -2.287 1 98.69 97 GLU A N 1
ATOM 770 C CA . GLU A 1 97 ? -8.344 10.516 -1.611 1 98.69 97 GLU A CA 1
ATOM 771 C C . GLU A 1 97 ? -8.672 10.461 -0.122 1 98.69 97 GLU A C 1
ATOM 773 O O . GLU A 1 97 ? -7.875 10.898 0.711 1 98.69 97 GLU A O 1
ATOM 778 N N . MET A 1 98 ? -9.836 9.984 0.169 1 98.81 98 MET A N 1
ATOM 779 C CA . MET A 1 98 ? -10.25 9.859 1.562 1 98.81 98 MET A CA 1
ATOM 780 C C . MET A 1 98 ? -9.305 8.945 2.334 1 98.81 98 MET A C 1
ATOM 782 O O . MET A 1 98 ? -9.008 9.203 3.502 1 98.81 98 MET A O 1
ATOM 786 N N . LEU A 1 99 ? -8.867 7.953 1.644 1 98.56 99 LEU A N 1
ATOM 787 C CA . LEU A 1 99 ? -7.965 6.996 2.275 1 98.56 99 LEU A CA 1
ATOM 788 C C . LEU A 1 99 ? -6.625 7.648 2.605 1 98.56 99 LEU A C 1
ATOM 790 O O . LEU A 1 99 ? -5.875 7.148 3.449 1 98.56 99 LEU A O 1
ATOM 794 N N . VAL A 1 100 ? -6.254 8.719 1.974 1 98.75 100 VAL A N 1
ATOM 795 C CA . VAL A 1 100 ? -5.066 9.5 2.289 1 98.75 100 VAL A CA 1
ATOM 796 C C . VAL A 1 100 ? -5.406 10.562 3.334 1 98.75 100 VAL A C 1
ATOM 798 O O . VAL A 1 100 ? -4.625 10.812 4.254 1 98.75 100 VAL A O 1
ATOM 801 N N . TYR A 1 101 ? -6.605 11.102 3.244 1 98.69 101 TYR A N 1
ATOM 802 C CA . TYR A 1 101 ? -7.066 12.195 4.094 1 98.69 101 TYR A CA 1
ATOM 803 C C . TYR A 1 101 ? -7.246 11.734 5.531 1 98.69 101 TYR A C 1
ATOM 805 O O . TYR A 1 101 ? -6.875 12.438 6.473 1 98.69 101 TYR A O 1
ATOM 813 N N . LEU A 1 102 ? -7.656 10.547 5.75 1 98.62 102 LEU A N 1
ATOM 814 C CA . LEU A 1 102 ? -7.984 10.047 7.082 1 98.62 102 LEU A CA 1
ATOM 815 C C . LEU A 1 102 ? -6.738 9.953 7.953 1 98.62 102 LEU A C 1
ATOM 817 O O . LEU A 1 102 ? -6.711 10.492 9.062 1 98.62 102 LEU A O 1
ATOM 821 N N . PRO A 1 103 ? -5.715 9.32 7.426 1 98.38 103 PRO A N 1
ATOM 822 C CA . PRO A 1 103 ? -4.5 9.305 8.25 1 98.38 103 PRO A CA 1
ATOM 823 C C . PRO A 1 103 ? -3.936 10.703 8.492 1 98.38 103 PRO A C 1
ATOM 825 O O . PRO A 1 103 ? -3.357 10.969 9.547 1 98.38 103 PRO A O 1
ATOM 828 N N . GLN A 1 104 ? -4.047 11.562 7.543 1 98.38 104 GLN A N 1
ATOM 829 C CA . GLN A 1 104 ? -3.615 12.938 7.734 1 98.38 104 GLN A CA 1
ATOM 830 C C . GLN A 1 104 ? -4.379 13.602 8.875 1 98.38 104 GLN A C 1
ATOM 832 O O . GLN A 1 104 ? -3.775 14.25 9.742 1 98.38 104 GLN A O 1
ATOM 837 N N . LEU A 1 105 ? -5.695 13.406 8.844 1 98.12 105 LEU A N 1
ATOM 838 C CA . LEU A 1 105 ? -6.547 13.953 9.898 1 98.12 105 LEU A CA 1
ATOM 839 C C . LEU A 1 105 ? -6.18 13.359 11.25 1 98.12 105 LEU A C 1
ATOM 841 O O . LEU A 1 105 ? -6.09 14.078 12.25 1 98.12 105 LEU A O 1
ATOM 845 N N . ASN A 1 106 ? -5.984 12.07 11.281 1 98.25 106 ASN A N 1
ATOM 846 C CA . ASN A 1 106 ? -5.637 11.391 12.531 1 98.25 106 ASN A CA 1
ATOM 847 C C . ASN A 1 106 ? -4.328 11.922 13.109 1 98.25 106 ASN A C 1
ATOM 849 O O . ASN A 1 106 ? -4.234 12.172 14.312 1 98.25 106 ASN A O 1
ATOM 853 N N . ALA A 1 107 ? -3.338 12.062 12.273 1 97.62 107 ALA A N 1
ATOM 854 C CA . ALA A 1 107 ? -2.043 12.578 12.703 1 97.62 107 ALA A CA 1
ATOM 855 C C . ALA A 1 107 ? -2.18 13.992 13.258 1 97.62 107 ALA A C 1
ATOM 857 O O . ALA A 1 107 ? -1.583 14.328 14.281 1 97.62 107 ALA A O 1
ATOM 858 N N . LYS A 1 108 ? -2.945 14.766 12.586 1 97.94 108 LYS A N 1
ATOM 859 C CA . LYS A 1 108 ? -3.182 16.141 13.023 1 97.94 108 LYS A CA 1
ATOM 860 C C . LYS A 1 108 ? -3.893 16.172 14.375 1 97.94 108 LYS A C 1
ATOM 862 O O . LYS A 1 108 ? -3.52 16.938 15.266 1 97.94 108 LYS A O 1
ATOM 867 N N . CYS A 1 109 ? -4.883 15.391 14.523 1 98.25 109 CYS A N 1
ATOM 868 C CA . CYS A 1 109 ? -5.613 15.32 15.781 1 98.25 109 CYS A CA 1
ATOM 869 C C . CYS A 1 109 ? -4.691 14.914 16.922 1 98.25 109 CYS A C 1
ATOM 871 O O . CYS A 1 109 ? -4.797 15.445 18.031 1 98.25 109 CYS A O 1
ATOM 873 N N . THR A 1 110 ? -3.83 14 16.672 1 97.88 110 THR A N 1
ATOM 874 C CA . THR A 1 110 ? -2.881 13.555 17.688 1 97.88 110 THR A CA 1
ATOM 875 C C . THR A 1 110 ? -1.994 14.703 18.156 1 97.88 110 THR A C 1
ATOM 877 O O . THR A 1 110 ? -1.81 14.914 19.359 1 97.88 110 THR A O 1
ATOM 880 N N . THR A 1 111 ? -1.516 15.422 17.219 1 97.69 111 THR A N 1
ATOM 881 C CA . THR A 1 111 ? -0.67 16.562 17.531 1 97.69 111 THR A CA 1
ATOM 882 C C . THR A 1 111 ? -1.455 17.625 18.312 1 97.69 111 THR A C 1
ATOM 884 O O . THR A 1 111 ? -0.988 18.125 19.328 1 97.69 111 THR A O 1
ATOM 887 N N . LEU A 1 112 ? -2.627 17.938 17.797 1 98.31 112 LEU A N 1
ATOM 888 C CA . LEU A 1 112 ? -3.455 18.984 18.406 1 98.31 112 LEU A CA 1
ATOM 889 C C . LEU A 1 112 ? -3.887 18.578 19.812 1 98.31 112 LEU A C 1
ATOM 891 O O . LEU A 1 112 ? -4.027 19.438 20.688 1 98.31 112 LEU A O 1
ATOM 895 N N . SER A 1 113 ? -4.145 17.297 20.016 1 98.25 113 SER A N 1
ATOM 896 C CA . SER A 1 113 ? -4.516 16.828 21.344 1 98.25 113 SER A CA 1
ATOM 897 C C . SER A 1 113 ? -3.432 17.141 22.375 1 98.25 113 SER A C 1
ATOM 899 O O . SER A 1 113 ? -3.729 17.609 23.469 1 98.25 113 SER A O 1
ATOM 901 N N . LYS A 1 114 ? -2.207 16.906 22.016 1 97.19 114 LYS A N 1
ATOM 902 C CA . LYS A 1 114 ? -1.086 17.219 22.891 1 97.19 114 LYS A CA 1
ATOM 903 C C . LYS A 1 114 ? -1.017 18.719 23.172 1 97.19 114 LYS A C 1
ATOM 905 O O . LYS A 1 114 ? -0.794 19.141 24.312 1 97.19 114 LYS A O 1
ATOM 910 N N . MET A 1 115 ? -1.208 19.484 22.172 1 97.88 115 MET A N 1
ATOM 911 C CA . MET A 1 115 ? -1.15 20.938 22.312 1 97.88 115 MET A CA 1
ATOM 912 C C . MET A 1 115 ? -2.297 21.453 23.188 1 97.88 115 MET A C 1
ATOM 914 O O . MET A 1 115 ? -2.105 22.344 24.016 1 97.88 115 MET A O 1
ATOM 918 N N . ARG A 1 116 ? -3.455 20.891 22.891 1 97.69 116 ARG A N 1
ATOM 919 C CA . ARG A 1 116 ? -4.648 21.25 23.656 1 97.69 116 ARG A CA 1
ATOM 920 C C . ARG A 1 116 ? -4.453 20.969 25.141 1 97.69 116 ARG A C 1
ATOM 922 O O . ARG A 1 116 ? -4.898 21.75 25.984 1 97.69 116 ARG A O 1
ATOM 929 N N . ASP A 1 117 ? -3.768 19.938 25.516 1 97.06 117 ASP A N 1
ATOM 930 C CA . ASP A 1 117 ? -3.637 19.469 26.891 1 97.06 117 ASP A CA 1
ATOM 931 C C . ASP A 1 117 ? -2.443 20.125 27.578 1 97.06 117 ASP A C 1
ATOM 933 O O . ASP A 1 117 ? -2.213 19.922 28.766 1 97.06 117 ASP A O 1
ATOM 937 N N . ALA A 1 118 ? -1.746 20.906 26.812 1 95.94 118 ALA A N 1
ATOM 938 C CA . ALA A 1 118 ? -0.577 21.578 27.391 1 95.94 118 ALA A CA 1
ATOM 939 C C . ALA A 1 118 ? -0.993 22.688 28.359 1 95.94 118 ALA A C 1
ATOM 941 O O . ALA A 1 118 ? -2.094 23.234 28.25 1 95.94 118 ALA A O 1
ATOM 942 N N . MET A 1 119 ? -0.105 22.891 29.328 1 95.88 119 MET A N 1
ATOM 943 C CA . MET A 1 119 ? -0.271 24.062 30.188 1 95.88 119 MET A CA 1
ATOM 944 C C . MET A 1 119 ? 0.368 25.297 29.562 1 95.88 119 MET A C 1
ATOM 946 O O . MET A 1 119 ? 1.382 25.188 28.859 1 95.88 119 MET A O 1
ATOM 950 N N . PRO A 1 120 ? -0.346 26.453 29.828 1 96.44 120 PRO A N 1
ATOM 951 C CA . PRO A 1 120 ? 0.247 27.672 29.281 1 96.44 120 PRO A CA 1
ATOM 952 C C . PRO A 1 120 ? 1.693 27.875 29.719 1 96.44 120 PRO A C 1
ATOM 954 O O . PRO A 1 120 ? 2.512 28.391 28.953 1 96.44 120 PRO A O 1
ATOM 957 N N . LYS A 1 121 ? 1.96 27.531 30.938 1 95.06 121 LYS A N 1
ATOM 958 C CA . LYS A 1 121 ? 3.27 27.672 31.562 1 95.06 121 LYS A CA 1
ATOM 959 C C . LYS A 1 121 ? 3.521 26.531 32.562 1 95.06 121 LYS A C 1
ATOM 961 O O . LYS A 1 121 ? 2.66 26.219 33.375 1 95.06 121 LYS A O 1
ATOM 966 N N . VAL A 1 122 ? 4.785 25.812 32.344 1 94.94 122 VAL A N 1
ATOM 967 C CA . VAL A 1 122 ? 5.137 24.734 33.25 1 94.94 122 VAL A CA 1
ATOM 968 C C . VAL A 1 122 ? 6.613 24.828 33.625 1 94.94 122 VAL A C 1
ATOM 970 O O . VAL A 1 122 ? 7.457 25.141 32.781 1 94.94 122 VAL A O 1
ATOM 973 N N . ARG A 1 123 ? 6.891 24.562 34.906 1 93.19 123 ARG A N 1
ATOM 974 C CA . ARG A 1 123 ? 8.281 24.547 35.344 1 93.19 123 ARG A CA 1
ATOM 975 C C . ARG A 1 123 ? 9 23.297 34.812 1 93.19 123 ARG A C 1
ATOM 977 O O . ARG A 1 123 ? 8.43 22.203 34.812 1 93.19 123 ARG A O 1
ATOM 984 N N . VAL A 1 124 ? 10.148 23.516 34.188 1 89 124 VAL A N 1
ATOM 985 C CA . VAL A 1 124 ? 10.883 22.359 33.688 1 89 124 VAL A CA 1
ATOM 986 C C . VAL A 1 124 ? 12.203 22.203 34.438 1 89 124 VAL A C 1
ATOM 988 O O . VAL A 1 124 ? 12.812 23.203 34.844 1 89 124 VAL A O 1
ATOM 991 N N . SER A 1 125 ? 12.5 20.969 35 1 76.75 125 SER A N 1
ATOM 992 C CA . SER A 1 125 ? 13.742 20.703 35.719 1 76.75 125 SER A CA 1
ATOM 993 C C . SER A 1 125 ? 14.883 20.406 34.75 1 76.75 125 SER A C 1
ATOM 995 O O . SER A 1 125 ? 14.727 19.609 33.812 1 76.75 125 SER A O 1
ATOM 997 N N . SER A 1 126 ? 15.602 21.25 34.406 1 61.09 126 SER A N 1
ATOM 998 C CA . SER A 1 126 ? 16.766 20.938 33.562 1 61.09 126 SER A CA 1
ATOM 999 C C . SER A 1 126 ? 17.594 19.828 34.188 1 61.09 126 SER A C 1
ATOM 1001 O O . SER A 1 126 ? 17.812 19.797 35.406 1 61.09 126 SER A O 1
ATOM 1003 N N . GLY A 1 127 ? 17.391 18.547 33.75 1 55.94 127 GLY A N 1
ATOM 1004 C CA . GLY A 1 127 ? 18.172 17.438 34.281 1 55.94 127 GLY A CA 1
ATOM 1005 C C . GLY A 1 127 ? 19.5 17.859 34.844 1 55.94 127 GLY A C 1
ATOM 1006 O O . GLY A 1 127 ? 19.984 17.297 35.844 1 55.94 127 GLY A O 1
ATOM 1007 N N . TYR A 1 128 ? 20.5 18.016 33.844 1 48.94 128 TYR A N 1
ATOM 1008 C CA . TYR A 1 128 ? 21.922 18 34.125 1 48.94 128 TYR A CA 1
ATOM 1009 C C . TYR A 1 128 ? 22.281 19.047 35.188 1 48.94 128 TYR A C 1
ATOM 1011 O O . TYR A 1 128 ? 23.438 19.188 35.562 1 48.94 128 TYR A O 1
ATOM 1019 N N . SER A 1 129 ? 21.766 20.234 34.969 1 46.53 129 SER A N 1
ATOM 1020 C CA . SER A 1 129 ? 22.688 21.188 35.625 1 46.53 129 SER A CA 1
ATOM 1021 C C . SER A 1 129 ? 22.75 20.953 37.125 1 46.53 129 SER A C 1
ATOM 1023 O O . SER A 1 129 ? 21.734 20.969 37.812 1 46.53 129 SER A O 1
ATOM 1025 N N . GLY A 1 130 ? 23.484 20.062 37.625 1 47.31 130 GLY A N 1
ATOM 1026 C CA . GLY A 1 130 ? 24.047 20.141 38.969 1 47.31 130 GLY A CA 1
ATOM 1027 C C . GLY A 1 130 ? 23.797 21.484 39.656 1 47.31 130 GLY A C 1
ATOM 1028 O O . GLY A 1 130 ? 23.484 21.531 40.844 1 47.31 130 GLY A O 1
ATOM 1029 N N . GLY A 1 131 ? 24.719 22.5 39.156 1 47.47 131 GLY A N 1
ATOM 1030 C CA . GLY A 1 131 ? 24.984 23.688 39.938 1 47.47 131 GLY A CA 1
ATOM 1031 C C . GLY A 1 131 ? 23.734 24.516 40.188 1 47.47 131 GLY A C 1
ATOM 1032 O O . GLY A 1 131 ? 22.609 24.062 39.969 1 47.47 131 GLY A O 1
ATOM 1033 N N . GLY A 1 132 ? 23.641 25.875 39.5 1 53.84 132 GLY A N 1
ATOM 1034 C CA . GLY A 1 132 ? 23.031 27.109 40 1 53.84 132 GLY A CA 1
ATOM 1035 C C . GLY A 1 132 ? 21.516 27.094 39.906 1 53.84 132 GLY A C 1
ATOM 1036 O O . GLY A 1 132 ? 20.922 26.219 39.25 1 53.84 132 GLY A O 1
ATOM 1037 N N . ASN A 1 133 ? 20.703 27.75 40.75 1 61.5 133 ASN A N 1
ATOM 1038 C CA . ASN A 1 133 ? 19.375 28.234 41.156 1 61.5 133 ASN A CA 1
ATOM 1039 C C . ASN A 1 133 ? 18.562 28.719 39.938 1 61.5 133 ASN A C 1
ATOM 1041 O O . ASN A 1 133 ? 17.781 29.656 40.062 1 61.5 133 ASN A O 1
ATOM 1045 N N . ILE A 1 134 ? 18.828 28.188 38.688 1 75.88 134 ILE A N 1
ATOM 1046 C CA . ILE A 1 134 ? 18.047 28.844 37.625 1 75.88 134 ILE A CA 1
ATOM 1047 C C . ILE A 1 134 ? 16.75 28.062 37.406 1 75.88 134 ILE A C 1
ATOM 1049 O O . ILE A 1 134 ? 16.781 26.844 37.188 1 75.88 134 ILE A O 1
ATOM 1053 N N . ILE A 1 135 ? 15.641 28.609 37.531 1 86.06 135 ILE A N 1
ATOM 1054 C CA . ILE A 1 135 ? 14.305 28.078 37.312 1 86.06 135 ILE A CA 1
ATOM 1055 C C . ILE A 1 135 ? 13.867 28.328 35.875 1 86.06 135 ILE A C 1
ATOM 1057 O O . ILE A 1 135 ? 13.836 29.469 35.438 1 86.06 135 ILE A O 1
ATOM 1061 N N . ASP A 1 136 ? 13.633 27.266 35.125 1 91.06 136 ASP A N 1
ATOM 1062 C CA . ASP A 1 136 ? 13.164 27.344 33.719 1 91.06 136 ASP A CA 1
ATOM 1063 C C . ASP A 1 136 ? 11.68 27.016 33.625 1 91.06 136 ASP A C 1
ATOM 1065 O O . ASP A 1 136 ? 11.18 26.156 34.375 1 91.06 136 ASP A O 1
ATOM 1069 N N . TYR A 1 137 ? 11.062 27.781 32.75 1 94.31 137 TYR A N 1
ATOM 1070 C CA . TYR A 1 137 ? 9.664 27.5 32.438 1 94.31 137 TYR A CA 1
ATOM 1071 C C . TYR A 1 137 ? 9.492 27.219 30.938 1 94.31 137 TYR A C 1
ATOM 1073 O O . TYR A 1 137 ? 10.148 27.844 30.109 1 94.31 137 TYR A O 1
ATOM 1081 N N . LYS A 1 138 ? 8.656 26.25 30.672 1 95.69 138 LYS A N 1
ATOM 1082 C CA . LYS A 1 138 ? 8.188 26.016 29.297 1 95.69 138 LYS A CA 1
ATOM 1083 C C . LYS A 1 138 ? 6.859 26.719 29.047 1 95.69 138 LYS A C 1
ATOM 1085 O O . LYS A 1 138 ? 5.938 26.625 29.875 1 95.69 138 LYS A O 1
ATOM 1090 N N . TYR A 1 139 ? 6.828 27.406 27.938 1 96.94 139 TYR A N 1
ATOM 1091 C CA . TYR A 1 139 ? 5.637 28.172 27.578 1 96.94 139 TYR A CA 1
ATOM 1092 C C . TYR A 1 139 ? 5.008 27.625 26.312 1 96.94 139 TYR A C 1
ATOM 1094 O O . TYR A 1 139 ? 5.715 27.266 25.359 1 96.94 139 TYR A O 1
ATOM 1102 N N . ALA A 1 140 ? 3.682 27.547 26.344 1 97.69 140 ALA A N 1
ATOM 1103 C CA . ALA A 1 140 ? 2.971 27.344 25.094 1 97.69 140 ALA A CA 1
ATOM 1104 C C . ALA A 1 140 ? 3.023 28.609 24.219 1 97.69 140 ALA A C 1
ATOM 1106 O O . ALA A 1 140 ? 2.727 29.703 24.688 1 97.69 140 ALA A O 1
ATOM 1107 N N . ASN A 1 141 ? 3.439 28.531 23.047 1 98.06 141 ASN A N 1
ATOM 1108 C CA . ASN A 1 141 ? 3.584 29.656 22.141 1 98.06 141 ASN A CA 1
ATOM 1109 C C . ASN A 1 141 ? 2.365 29.812 21.234 1 98.06 141 ASN A C 1
ATOM 1111 O O . ASN A 1 141 ? 2.5 30.141 20.047 1 98.06 141 ASN A O 1
ATOM 1115 N N . TYR A 1 142 ? 1.257 29.422 21.625 1 98.12 142 TYR A N 1
ATOM 1116 C CA . TYR A 1 142 ? -0.023 29.469 20.922 1 98.12 142 TYR A CA 1
ATOM 1117 C C . TYR A 1 142 ? -1.174 29.641 21.906 1 98.12 142 TYR A C 1
ATOM 1119 O O . TYR A 1 142 ? -0.985 29.547 23.109 1 98.12 142 TYR A O 1
ATOM 1127 N N . ASP A 1 143 ? -2.389 30.016 21.359 1 97.75 143 ASP A N 1
ATOM 1128 C CA . ASP A 1 143 ? -3.605 30.125 22.156 1 97.75 143 ASP A CA 1
ATOM 1129 C C . ASP A 1 143 ? -4.25 28.75 22.359 1 97.75 143 ASP A C 1
ATOM 1131 O O . ASP A 1 143 ? -4.828 28.188 21.438 1 97.75 143 ASP A O 1
ATOM 1135 N N . ILE A 1 144 ? -4.207 28.234 23.562 1 98.06 144 ILE A N 1
ATOM 1136 C CA . ILE A 1 144 ? -4.664 26.891 23.891 1 98.06 144 ILE A CA 1
ATOM 1137 C C . ILE A 1 144 ? -6.156 26.766 23.578 1 98.06 144 ILE A C 1
ATOM 1139 O O . ILE A 1 144 ? -6.613 25.719 23.125 1 98.06 144 ILE A O 1
ATOM 1143 N N . GLU A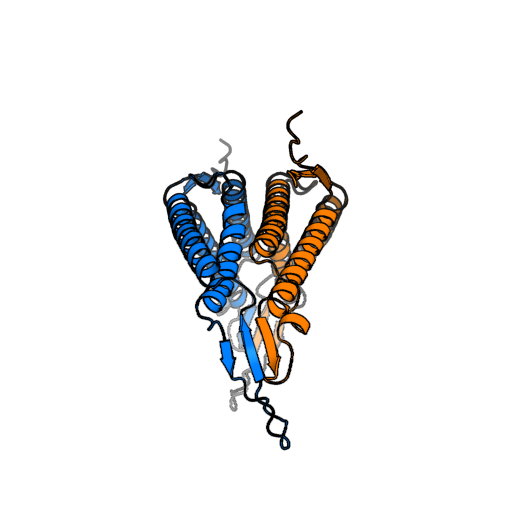 1 145 ? -6.902 27.812 23.812 1 97.44 145 GLU A N 1
ATOM 1144 C CA . GLU A 1 145 ? -8.336 27.781 23.531 1 97.44 145 GLU A CA 1
ATOM 1145 C C . GLU A 1 145 ? -8.602 27.656 22.031 1 97.44 145 GLU A C 1
ATOM 1147 O O . GLU A 1 145 ? -9.508 26.922 21.609 1 97.44 145 GLU A O 1
ATOM 1152 N N . GLU A 1 146 ? -7.84 28.406 21.297 1 97.69 146 GLU A N 1
ATOM 1153 C CA . GLU A 1 146 ? -7.973 28.328 19.844 1 97.69 146 GLU A CA 1
ATOM 1154 C C . GLU A 1 146 ? -7.668 26.906 19.344 1 97.69 146 GLU A C 1
ATOM 1156 O O . GLU A 1 146 ? -8.398 26.375 18.516 1 97.69 146 GLU A O 1
ATOM 1161 N N . VAL A 1 147 ? -6.578 26.312 19.875 1 98.44 147 VAL A N 1
ATOM 1162 C CA . VAL A 1 147 ? -6.184 24.969 19.5 1 98.44 147 VAL A CA 1
ATOM 1163 C C . VAL A 1 147 ? -7.266 23.984 19.938 1 98.44 147 VAL A C 1
ATOM 1165 O O . VAL A 1 147 ? -7.602 23.047 19.188 1 98.44 147 VAL A O 1
ATOM 1168 N N . SER A 1 148 ? -7.777 24.188 21.125 1 98.31 148 SER A N 1
ATOM 1169 C CA . SER A 1 148 ? -8.82 23.312 21.641 1 98.31 148 SER A CA 1
ATOM 1170 C C . SER A 1 148 ? -10.047 23.312 20.719 1 98.31 148 SER A C 1
ATOM 1172 O O . SER A 1 148 ? -10.602 22.25 20.422 1 98.31 148 SER A O 1
ATOM 1174 N N . LYS A 1 149 ? -10.445 24.438 20.281 1 98.12 149 LYS A N 1
ATOM 1175 C CA . LYS A 1 149 ? -11.586 24.562 19.391 1 98.12 149 LYS A CA 1
ATOM 1176 C C . LYS A 1 149 ? -11.312 23.875 18.047 1 98.12 149 LYS A C 1
ATOM 1178 O O . LYS A 1 149 ? -12.164 23.156 17.531 1 98.12 149 LYS A O 1
ATOM 1183 N N . TYR A 1 150 ? -10.148 24.125 17.5 1 98.12 150 TYR A N 1
ATOM 1184 C CA . TYR A 1 150 ? -9.789 23.516 16.234 1 98.12 150 TYR A CA 1
ATOM 1185 C C . TYR A 1 150 ? -9.719 22 16.344 1 98.12 150 TYR A C 1
ATOM 1187 O O . TYR A 1 150 ? -10.148 21.281 15.438 1 98.12 150 TYR A O 1
ATOM 1195 N N . TYR A 1 151 ? -9.133 21.547 17.453 1 98.56 151 TYR A N 1
ATOM 1196 C CA . TYR A 1 151 ? -9.086 20.109 17.719 1 98.56 151 TYR A CA 1
ATOM 1197 C C . TYR A 1 151 ? -10.492 19.5 17.688 1 98.56 151 TYR A C 1
ATOM 1199 O O . TYR A 1 151 ? -10.719 18.453 17.078 1 98.56 151 TYR A O 1
ATOM 1207 N N . ALA A 1 152 ? -11.398 20.109 18.344 1 98.38 152 ALA A N 1
ATOM 1208 C CA . ALA A 1 152 ? -12.773 19.609 18.406 1 98.38 152 ALA A CA 1
ATOM 1209 C C . ALA A 1 152 ? -13.391 19.531 17.016 1 98.38 152 ALA A C 1
ATOM 1211 O O . ALA A 1 152 ? -14.039 18.531 16.672 1 98.38 152 ALA A O 1
ATOM 1212 N N . GLU A 1 153 ? -13.188 20.562 16.219 1 98 153 GLU A N 1
ATOM 1213 C CA . GLU A 1 153 ? -13.688 20.594 14.844 1 98 153 GLU A CA 1
ATOM 1214 C C . GLU A 1 153 ? -13.102 19.469 14.016 1 98 153 GLU A C 1
ATOM 1216 O O . GLU A 1 153 ? -13.82 18.781 13.281 1 98 153 GLU A O 1
ATOM 1221 N N . LEU A 1 154 ? -11.805 19.234 14.117 1 98.12 154 LEU A N 1
ATOM 1222 C CA . LEU A 1 154 ? -11.125 18.219 13.336 1 98.12 154 LEU A CA 1
ATOM 1223 C C . LEU A 1 154 ? -11.523 16.828 13.797 1 98.12 154 LEU A C 1
ATOM 1225 O O . LEU A 1 154 ? -11.641 15.898 12.984 1 98.12 154 LEU A O 1
ATOM 1229 N N . SER A 1 155 ? -11.648 16.703 15.109 1 98.12 155 SER A N 1
ATOM 1230 C CA . SER A 1 155 ? -12.086 15.43 15.664 1 98.12 155 SER A CA 1
ATOM 1231 C C . SER A 1 155 ? -13.461 15.039 15.148 1 98.12 155 SER A C 1
ATOM 1233 O O . SER A 1 155 ? -13.695 13.883 14.789 1 98.12 155 SER A O 1
ATOM 1235 N N . ASP A 1 156 ? -14.312 16 15.07 1 98.12 156 ASP A N 1
ATOM 1236 C CA . ASP A 1 156 ? -15.641 15.773 14.508 1 98.12 156 ASP A CA 1
ATOM 1237 C C . ASP A 1 156 ? -15.555 15.414 13.031 1 98.12 156 ASP A C 1
ATOM 1239 O O . ASP A 1 156 ? -16.25 14.508 12.57 1 98.12 156 ASP A O 1
ATOM 1243 N N . THR A 1 157 ? -14.773 16.109 12.305 1 98.38 157 THR A N 1
ATOM 1244 C CA . THR A 1 157 ? -14.57 15.836 10.891 1 98.38 157 THR A CA 1
ATOM 1245 C C . THR A 1 157 ? -14.023 14.43 10.688 1 98.38 157 THR A C 1
ATOM 1247 O O . THR A 1 157 ? -14.469 13.711 9.781 1 98.38 157 THR A O 1
ATOM 1250 N N . LEU A 1 158 ? -13.07 14.047 11.484 1 98.44 158 LEU A N 1
ATOM 1251 C CA . LEU A 1 158 ? -12.477 12.719 11.422 1 98.44 158 LEU A CA 1
ATOM 1252 C C . LEU A 1 158 ? -13.539 11.641 11.625 1 98.44 158 LEU A C 1
ATOM 1254 O O . LEU A 1 158 ? -13.625 10.688 10.844 1 98.44 158 LEU A O 1
ATOM 1258 N N . ALA A 1 159 ? -14.328 11.805 12.672 1 98.12 159 ALA A N 1
ATOM 1259 C CA . ALA A 1 159 ? -15.391 10.852 12.961 1 98.12 159 ALA A CA 1
ATOM 1260 C C . ALA A 1 159 ? -16.375 10.758 11.805 1 98.12 159 ALA A C 1
ATOM 1262 O O . ALA A 1 159 ? -16.766 9.656 11.391 1 98.12 159 ALA A O 1
ATOM 1263 N N . LYS A 1 160 ? -16.734 11.859 11.289 1 98.44 160 LYS A N 1
ATOM 1264 C CA . LYS A 1 160 ? -17.656 11.906 10.164 1 98.44 160 LYS A CA 1
ATOM 1265 C C . LYS A 1 160 ? -17.062 11.234 8.93 1 98.44 160 LYS A C 1
ATOM 1267 O O . LYS A 1 160 ? -17.75 10.461 8.258 1 98.44 160 LYS A O 1
ATOM 1272 N N . ALA A 1 161 ? -15.836 11.586 8.594 1 98.5 161 ALA A N 1
ATOM 1273 C CA . ALA A 1 161 ? -15.148 11.016 7.441 1 98.5 161 ALA A CA 1
ATOM 1274 C C . ALA A 1 161 ? -15.102 9.492 7.531 1 98.5 161 ALA A C 1
ATOM 1276 O O . ALA A 1 161 ? -15.375 8.797 6.547 1 98.5 161 ALA A O 1
ATOM 1277 N N . GLN A 1 162 ? -14.805 9 8.734 1 98.12 162 GLN A N 1
ATOM 1278 C CA . GLN A 1 162 ? -14.742 7.555 8.953 1 98.12 162 GLN A CA 1
ATOM 1279 C C . GLN A 1 162 ? -16.109 6.91 8.758 1 98.12 162 GLN A C 1
ATOM 1281 O O . GLN A 1 162 ? -16.234 5.879 8.094 1 98.12 162 GLN A O 1
ATOM 1286 N N . THR A 1 163 ? -17.047 7.531 9.281 1 98.12 163 THR A N 1
ATOM 1287 C CA . THR A 1 163 ? -18.406 7 9.227 1 98.12 163 THR A CA 1
ATOM 1288 C C . THR A 1 163 ? -18.906 6.953 7.785 1 98.12 163 THR A C 1
ATOM 1290 O O . THR A 1 163 ? -19.469 5.941 7.348 1 98.12 163 THR A O 1
ATOM 1293 N N . VAL A 1 164 ? -18.734 8.016 7.09 1 98.31 164 VAL A N 1
ATOM 1294 C CA . VAL A 1 164 ? -19.219 8.094 5.719 1 98.31 164 VAL A CA 1
ATOM 1295 C C . VAL A 1 164 ? -18.469 7.098 4.84 1 98.31 164 VAL A C 1
ATOM 1297 O O . VAL A 1 164 ? -19.062 6.434 3.992 1 98.31 164 VAL A O 1
ATOM 1300 N N . LEU A 1 165 ? -17.156 7.004 4.992 1 98.31 165 LEU A N 1
ATOM 1301 C CA . LEU A 1 165 ? -16.375 6.027 4.238 1 98.31 165 LEU A CA 1
ATOM 1302 C C . LEU A 1 165 ? -16.875 4.613 4.496 1 98.31 165 LEU A C 1
ATOM 1304 O O . LEU A 1 165 ? -17.047 3.826 3.559 1 98.31 165 LEU A O 1
ATOM 1308 N N . ASP A 1 166 ? -17.125 4.289 5.762 1 97.56 166 ASP A N 1
ATOM 1309 C CA . ASP A 1 166 ? -17.641 2.973 6.129 1 97.56 166 ASP A CA 1
ATOM 1310 C C . ASP A 1 166 ? -18.984 2.699 5.453 1 97.56 166 ASP A C 1
ATOM 1312 O O . ASP A 1 166 ? -19.234 1.587 4.984 1 97.56 166 ASP A O 1
ATOM 1316 N N . LEU A 1 167 ? -19.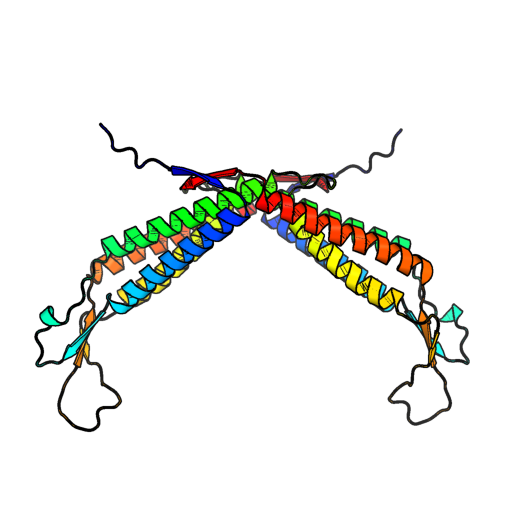766 3.697 5.477 1 97.69 167 LEU A N 1
ATOM 1317 C CA . LEU A 1 167 ? -21.078 3.568 4.852 1 97.69 167 LEU A CA 1
ATOM 1318 C C . LEU A 1 167 ? -20.938 3.293 3.359 1 97.69 167 LEU A C 1
ATOM 1320 O O . LEU A 1 167 ? -21.594 2.387 2.83 1 97.69 167 LEU A O 1
ATOM 1324 N N . VAL A 1 168 ? -20.125 3.998 2.67 1 98.19 168 VAL A N 1
ATOM 1325 C CA . VAL A 1 168 ? -19.906 3.805 1.239 1 98.19 168 VAL A CA 1
ATOM 1326 C C . VAL A 1 168 ? -19.344 2.406 0.984 1 98.19 168 VAL A C 1
ATOM 1328 O O . VAL A 1 168 ? -19.812 1.696 0.092 1 98.19 168 VAL A O 1
ATOM 1331 N N . ASN A 1 169 ? -18.422 1.966 1.786 1 97.19 169 ASN A N 1
ATOM 1332 C CA . ASN A 1 169 ? -17.766 0.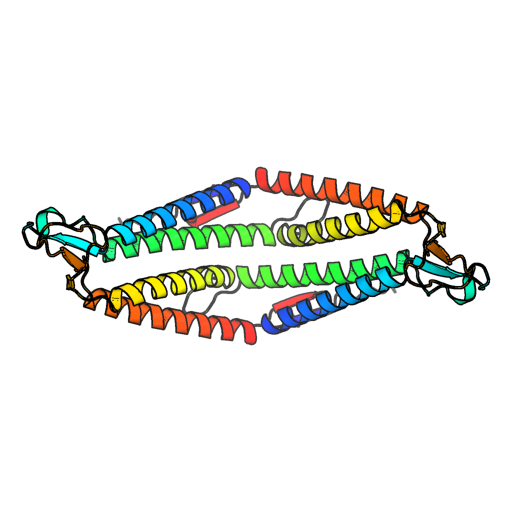673 1.634 1 97.19 169 ASN A CA 1
ATOM 1333 C C . ASN A 1 169 ? -18.75 -0.481 1.818 1 97.19 169 ASN A C 1
ATOM 1335 O O . ASN A 1 169 ? -18.562 -1.559 1.252 1 97.19 169 ASN A O 1
ATOM 1339 N N . SER A 1 170 ? -19.781 -0.215 2.555 1 97.44 170 SER A N 1
ATOM 1340 C CA . SER A 1 170 ? -20.688 -1.308 2.904 1 97.44 170 SER A CA 1
ATOM 1341 C C . SER A 1 170 ? -21.969 -1.253 2.076 1 97.44 170 SER A C 1
ATOM 1343 O O . SER A 1 170 ? -22.734 -2.209 2.061 1 97.44 170 SER A O 1
ATOM 1345 N N . THR A 1 171 ? -22.156 -0.149 1.335 1 97.69 171 THR A N 1
ATOM 1346 C CA . THR A 1 171 ? -23.469 -0.022 0.729 1 97.69 171 THR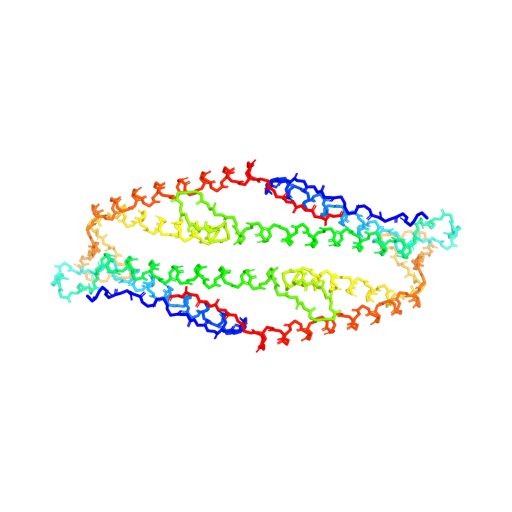 A CA 1
ATOM 1347 C C . THR A 1 171 ? -23.359 0.176 -0.78 1 97.69 171 THR A C 1
ATOM 1349 O O . THR A 1 171 ? -24.25 -0.219 -1.532 1 97.69 171 THR A O 1
ATOM 1352 N N . VAL A 1 172 ? -22.359 0.849 -1.256 1 98.12 172 VAL A N 1
ATOM 1353 C CA . VAL A 1 172 ? -22.25 1.134 -2.682 1 98.12 172 VAL A CA 1
ATOM 1354 C C . VAL A 1 172 ? -21.656 -0.072 -3.406 1 98.12 172 VAL A C 1
ATOM 1356 O O . VAL A 1 172 ? -20.609 -0.601 -2.998 1 98.12 172 VAL A O 1
ATOM 1359 N N . GLU A 1 173 ? -22.297 -0.453 -4.445 1 97.88 173 GLU A N 1
ATOM 1360 C CA . GLU A 1 173 ? -21.875 -1.642 -5.18 1 97.88 173 GLU A CA 1
ATOM 1361 C C . GLU A 1 173 ? -21.156 -1.266 -6.473 1 97.88 173 GLU A C 1
ATOM 1363 O O . GLU A 1 173 ? -21.375 -0.182 -7.016 1 97.88 173 GLU A O 1
ATOM 1368 N N . PHE A 1 174 ? -20.297 -2.117 -6.914 1 97.94 174 PHE A N 1
ATOM 1369 C CA . PHE A 1 174 ? -19.609 -2.016 -8.195 1 97.94 174 PHE A CA 1
ATOM 1370 C C . PHE A 1 174 ? -19.406 -3.395 -8.812 1 97.94 174 PHE A C 1
ATOM 1372 O O . PHE A 1 174 ? -19.609 -4.414 -8.148 1 97.94 174 PHE A O 1
ATOM 1379 N N . GLU A 1 175 ? -19.031 -3.383 -10.07 1 97.12 175 GLU A N 1
ATOM 1380 C CA . GLU A 1 175 ? -18.953 -4.629 -10.828 1 97.12 175 GLU A CA 1
ATOM 1381 C C . GLU A 1 175 ? -17.516 -5.172 -10.844 1 97.12 175 GLU A C 1
ATOM 1383 O O . GLU A 1 175 ? -16.562 -4.41 -10.984 1 97.12 175 GLU A O 1
ATOM 1388 N N . ILE A 1 176 ? -17.422 -6.453 -10.648 1 96.81 176 ILE A N 1
ATOM 1389 C CA . ILE A 1 176 ? -16.188 -7.191 -10.836 1 96.81 176 ILE A CA 1
ATOM 1390 C C . ILE A 1 176 ? -16.375 -8.273 -11.898 1 96.81 176 ILE A C 1
ATOM 1392 O O . ILE A 1 176 ? -17.375 -8.992 -11.875 1 96.81 176 ILE A O 1
ATOM 1396 N N . ASN A 1 177 ? -15.398 -8.375 -12.828 1 92.31 177 ASN A N 1
ATOM 1397 C CA . ASN A 1 177 ? -15.414 -9.422 -13.844 1 92.31 177 ASN A CA 1
ATOM 1398 C C . ASN A 1 177 ? -14.359 -10.484 -13.57 1 92.31 177 ASN A C 1
ATOM 1400 O O . ASN A 1 177 ? -13.172 -10.273 -13.828 1 92.31 177 ASN A O 1
ATOM 1404 N N . ILE A 1 178 ? -14.859 -11.641 -13.039 1 89.5 178 ILE A N 1
ATOM 1405 C CA . ILE A 1 178 ? -13.906 -12.68 -12.664 1 89.5 178 ILE A CA 1
ATOM 1406 C C . ILE A 1 178 ? -14.188 -13.945 -13.469 1 89.5 178 ILE A C 1
ATOM 1408 O O . ILE A 1 178 ? -15.328 -14.211 -13.859 1 89.5 178 ILE A O 1
ATOM 1412 N N . MET B 1 1 ? -11.789 40.906 -11.117 1 27.09 1 MET B N 1
ATOM 1413 C CA . MET B 1 1 ? -10.578 40.219 -11.516 1 27.09 1 MET B CA 1
ATOM 1414 C C . MET B 1 1 ? -10.227 39.125 -10.5 1 27.09 1 MET B C 1
ATOM 1416 O O . MET B 1 1 ? -9.633 39.438 -9.461 1 27.09 1 MET B O 1
ATOM 1420 N N . LEU B 1 2 ? -11.18 38.188 -10.07 1 31.36 2 LEU B N 1
ATOM 1421 C CA . LEU B 1 2 ? -11.195 37.094 -9.094 1 31.36 2 LEU B CA 1
ATOM 1422 C C . LEU B 1 2 ? -9.938 36.25 -9.211 1 31.36 2 LEU B C 1
ATOM 1424 O O . LEU B 1 2 ? -9.602 35.781 -10.305 1 31.36 2 LEU B O 1
ATOM 1428 N N . SER B 1 3 ? -8.781 36.469 -8.438 1 33.16 3 SER B N 1
ATOM 1429 C CA . SER B 1 3 ? -7.504 35.844 -8.148 1 33.16 3 SER B CA 1
ATOM 1430 C C . SER B 1 3 ? -7.652 34.312 -8.078 1 33.16 3 SER B C 1
ATOM 1432 O O . SER B 1 3 ? -8.141 33.781 -7.078 1 33.16 3 SER B O 1
ATOM 1434 N N . ILE B 1 4 ? -8.297 33.562 -8.961 1 39.09 4 ILE B N 1
ATOM 1435 C CA . ILE B 1 4 ? -8.539 32.125 -9.086 1 39.09 4 ILE B CA 1
ATOM 1436 C C . ILE B 1 4 ? -7.254 31.375 -8.789 1 39.09 4 ILE B C 1
ATOM 1438 O O . ILE B 1 4 ? -6.246 31.547 -9.477 1 39.09 4 ILE B O 1
ATOM 1442 N N . LYS B 1 5 ? -6.773 31.141 -7.586 1 42.94 5 LYS B N 1
ATOM 1443 C CA . LYS B 1 5 ? -5.656 30.312 -7.145 1 42.94 5 LYS B CA 1
ATOM 1444 C C . LYS B 1 5 ? -5.344 29.234 -8.172 1 42.94 5 LYS B C 1
ATOM 1446 O O . LYS B 1 5 ? -6.145 28.312 -8.391 1 42.94 5 LYS B O 1
ATOM 1451 N N . GLU B 1 6 ? -4.781 29.359 -9.391 1 47.75 6 GLU B N 1
ATOM 1452 C CA . GLU B 1 6 ? -4.363 28.703 -10.625 1 47.75 6 GLU B CA 1
ATOM 1453 C C . GLU B 1 6 ? -3.93 27.266 -10.367 1 47.75 6 GLU B C 1
ATOM 1455 O O . GLU B 1 6 ? -2.947 27.031 -9.656 1 47.75 6 GLU B O 1
ATOM 1460 N N . LYS B 1 7 ? -4.883 26.406 -10 1 59.38 7 LYS B N 1
ATOM 1461 C CA . LYS B 1 7 ? -4.57 24.984 -10.125 1 59.38 7 LYS B CA 1
ATOM 1462 C C . LYS B 1 7 ? -3.57 24.734 -11.25 1 59.38 7 LYS B C 1
ATOM 1464 O O . LYS B 1 7 ? -3.754 25.219 -12.367 1 59.38 7 LYS B O 1
ATOM 1469 N N . MET B 1 8 ? -2.307 24.719 -10.844 1 74.62 8 MET B N 1
ATOM 1470 C CA . MET B 1 8 ? -1.239 24.422 -11.797 1 74.62 8 MET B CA 1
ATOM 1471 C C . MET B 1 8 ? -1.364 23.016 -12.352 1 74.62 8 MET B C 1
ATOM 1473 O O . MET B 1 8 ? -1.336 22.047 -11.586 1 74.62 8 MET B O 1
ATOM 1477 N N . LEU B 1 9 ? -2.025 22.922 -13.461 1 87.5 9 LEU B N 1
ATOM 1478 C CA . LEU B 1 9 ? -2.02 21.656 -14.203 1 87.5 9 LEU B CA 1
ATOM 1479 C C . LEU B 1 9 ? -0.613 21.328 -14.688 1 87.5 9 LEU B C 1
ATOM 1481 O O . LEU B 1 9 ? 0.031 22.141 -15.352 1 87.5 9 LEU B O 1
ATOM 1485 N N . MET B 1 10 ? -0.091 20.219 -14.133 1 92.25 10 MET B N 1
ATOM 1486 C CA . MET B 1 10 ? 1.243 19.781 -14.531 1 92.25 10 MET B CA 1
ATOM 1487 C C . MET B 1 10 ? 1.179 18.438 -15.25 1 92.25 10 MET B C 1
ATOM 1489 O O . MET B 1 10 ? 0.347 17.594 -14.922 1 92.25 10 MET B O 1
ATOM 1493 N N . LEU B 1 11 ? 1.959 18.344 -16.297 1 96 11 LEU B N 1
ATOM 1494 C CA . LEU B 1 11 ? 2.172 17.062 -16.969 1 96 11 LEU B CA 1
ATOM 1495 C C . LEU B 1 11 ? 3.416 16.375 -16.422 1 96 11 LEU B C 1
ATOM 1497 O O . LEU B 1 11 ? 4.504 16.953 -16.406 1 96 11 LEU B O 1
ATOM 1501 N N . VAL B 1 12 ? 3.184 15.148 -15.969 1 97.44 12 VAL B N 1
ATOM 1502 C CA . VAL B 1 12 ? 4.309 14.453 -15.352 1 97.44 12 VAL B CA 1
ATOM 1503 C C . VAL B 1 12 ? 4.27 12.969 -15.734 1 97.44 12 VAL B C 1
ATOM 1505 O O . VAL B 1 12 ? 3.219 12.453 -16.125 1 97.44 12 VAL B O 1
ATOM 1508 N N . THR B 1 13 ? 5.41 12.359 -15.703 1 97.94 13 THR B N 1
ATOM 1509 C CA . THR B 1 13 ? 5.473 10.906 -15.719 1 97.94 13 THR B CA 1
ATOM 1510 C C . THR B 1 13 ? 5.262 10.336 -14.32 1 97.94 13 THR B C 1
ATOM 1512 O O . THR B 1 13 ? 5.277 11.078 -13.336 1 97.94 13 THR B O 1
ATOM 1515 N N . SER B 1 14 ? 5.012 9.055 -14.266 1 97.75 14 SER B N 1
ATOM 1516 C CA . SER B 1 14 ? 4.895 8.406 -12.961 1 97.75 14 SER B CA 1
ATOM 1517 C C . SER B 1 14 ? 6.148 8.625 -12.117 1 97.75 14 SER B C 1
ATOM 1519 O O . SER B 1 14 ? 6.055 8.875 -10.914 1 97.75 14 SER B O 1
ATOM 1521 N N . ALA B 1 15 ? 7.273 8.539 -12.719 1 96.31 15 ALA B N 1
ATOM 1522 C CA . ALA B 1 15 ? 8.539 8.758 -12.023 1 96.31 15 ALA B CA 1
ATOM 1523 C C . ALA B 1 15 ? 8.625 10.18 -11.477 1 96.31 15 ALA B C 1
ATOM 1525 O O . ALA B 1 15 ? 9.055 10.391 -10.336 1 96.31 15 ALA B O 1
ATOM 1526 N N . GLN B 1 16 ? 8.227 11.078 -12.242 1 97.31 16 GLN B N 1
ATOM 1527 C CA . GLN B 1 16 ? 8.234 12.477 -11.812 1 97.31 16 GLN B CA 1
ATOM 1528 C C . GLN B 1 16 ? 7.211 12.711 -10.703 1 97.31 16 GLN B C 1
ATOM 1530 O O . GLN B 1 16 ? 7.469 13.477 -9.766 1 97.31 16 GLN B O 1
ATOM 1535 N N . ALA B 1 17 ? 6.074 12.109 -10.82 1 98.06 17 ALA B N 1
ATOM 1536 C CA . ALA B 1 17 ? 5.051 12.219 -9.781 1 98.06 17 ALA B CA 1
ATOM 1537 C C . ALA B 1 17 ? 5.559 11.68 -8.445 1 98.06 17 ALA B C 1
ATOM 1539 O O . ALA B 1 17 ? 5.301 12.273 -7.391 1 98.06 17 ALA B O 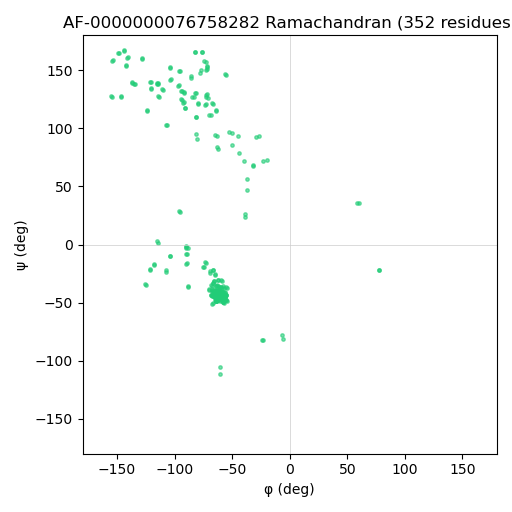1
ATOM 1540 N N . ALA B 1 18 ? 6.242 10.609 -8.539 1 97.19 18 ALA B N 1
ATOM 1541 C CA . ALA B 1 18 ? 6.828 10.039 -7.328 1 97.19 18 ALA B CA 1
ATOM 1542 C C . ALA B 1 18 ? 7.824 11.008 -6.691 1 97.19 18 ALA B C 1
ATOM 1544 O O . ALA B 1 18 ? 7.883 11.133 -5.465 1 97.19 18 ALA B O 1
ATOM 1545 N N . LYS B 1 19 ? 8.547 11.625 -7.512 1 96.56 19 LYS B N 1
ATOM 1546 C CA . LYS B 1 19 ? 9.5 12.617 -7.016 1 96.56 19 LYS B CA 1
ATOM 1547 C C . LYS B 1 19 ? 8.773 13.789 -6.367 1 96.56 19 LYS B C 1
ATOM 1549 O O . LYS B 1 19 ? 9.195 14.289 -5.32 1 96.56 19 LYS B O 1
ATOM 1554 N N . LEU B 1 20 ? 7.734 14.227 -7.004 1 97.06 20 LEU B N 1
ATOM 1555 C CA . LEU B 1 20 ? 6.914 15.305 -6.453 1 97.06 20 LEU B CA 1
ATOM 1556 C C . LEU B 1 20 ? 6.348 14.914 -5.094 1 97.06 20 LEU B C 1
ATOM 1558 O O . LEU B 1 20 ? 6.379 15.703 -4.152 1 97.06 20 LEU B O 1
ATOM 1562 N N . LEU B 1 21 ? 5.871 13.719 -5.035 1 98 21 LEU B N 1
ATOM 1563 C CA . LEU B 1 21 ? 5.316 13.219 -3.777 1 98 21 LEU B CA 1
ATOM 1564 C C . LEU B 1 21 ? 6.375 13.219 -2.68 1 98 21 LEU B C 1
ATOM 1566 O O . LEU B 1 21 ? 6.098 13.617 -1.546 1 98 21 LEU B O 1
ATOM 1570 N N . ARG B 1 22 ? 7.562 12.836 -3.027 1 98.25 22 ARG B N 1
ATOM 1571 C CA . ARG B 1 22 ? 8.656 12.859 -2.066 1 98.25 22 ARG B CA 1
ATOM 1572 C C . ARG B 1 22 ? 8.953 14.281 -1.604 1 98.25 22 ARG B C 1
ATOM 1574 O O . ARG B 1 22 ? 9.148 14.523 -0.412 1 98.25 22 ARG B O 1
ATOM 1581 N N . GLN B 1 23 ? 8.961 15.125 -2.496 1 98.25 23 GLN B N 1
ATOM 1582 C CA . GLN B 1 23 ? 9.211 16.531 -2.186 1 98.25 23 GLN B CA 1
ATOM 1583 C C . GLN B 1 23 ? 8.141 17.094 -1.25 1 98.25 23 GLN B C 1
ATOM 1585 O O . GLN B 1 23 ? 8.453 17.781 -0.277 1 98.25 23 GLN B O 1
ATOM 1590 N N . PHE B 1 24 ? 6.895 16.781 -1.539 1 98.62 24 PHE B N 1
ATOM 1591 C CA . PHE B 1 24 ? 5.805 17.266 -0.703 1 98.62 24 PHE B CA 1
ATOM 1592 C C . PHE B 1 24 ? 5.859 16.625 0.682 1 98.62 24 PHE B C 1
ATOM 1594 O O . PHE B 1 24 ? 5.594 17.297 1.686 1 98.62 24 PHE B O 1
ATOM 1601 N N . ASN B 1 25 ? 6.203 15.375 0.713 1 98.62 25 ASN B N 1
ATOM 1602 C CA . ASN B 1 25 ? 6.352 14.727 2.014 1 98.62 25 ASN B CA 1
ATOM 1603 C C . ASN B 1 25 ? 7.492 15.344 2.818 1 98.62 25 ASN B C 1
ATOM 1605 O O . ASN B 1 25 ? 7.379 15.516 4.031 1 98.62 25 ASN B O 1
ATOM 1609 N N . ASP B 1 26 ? 8.531 15.641 2.154 1 98.69 26 ASP B N 1
ATOM 1610 C CA . ASP B 1 26 ? 9.648 16.312 2.811 1 98.69 26 ASP B CA 1
ATOM 1611 C C . ASP B 1 26 ? 9.234 17.703 3.312 1 98.69 26 ASP B C 1
ATOM 1613 O O . ASP B 1 26 ? 9.594 18.094 4.422 1 98.69 26 ASP B O 1
ATOM 1617 N N . GLU B 1 27 ? 8.562 18.375 2.49 1 98.75 27 GLU B N 1
ATOM 1618 C CA . GLU B 1 27 ? 8.055 19.688 2.875 1 98.75 27 GLU B CA 1
ATOM 1619 C C . GLU B 1 27 ? 7.145 19.594 4.094 1 98.75 27 GLU B C 1
ATOM 1621 O O . GLU B 1 27 ? 7.258 20.406 5.023 1 98.75 27 GLU B O 1
ATOM 1626 N N . LEU B 1 28 ? 6.246 18.656 4.098 1 98.75 28 LEU B N 1
ATOM 1627 C CA . LEU B 1 28 ? 5.34 18.453 5.223 1 98.75 28 LEU B CA 1
ATOM 1628 C C . LEU B 1 28 ? 6.117 18.156 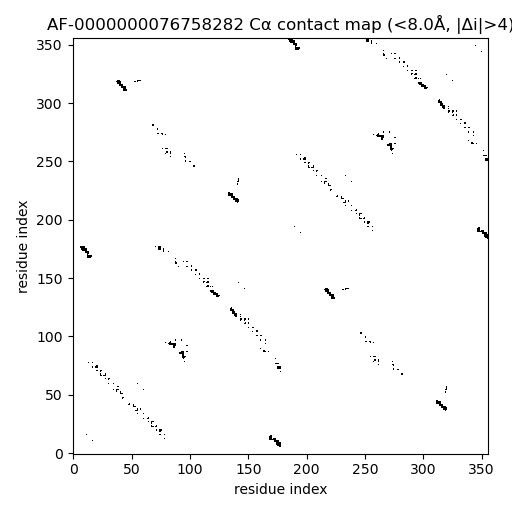6.5 1 98.75 28 LEU B C 1
ATOM 1630 O O . LEU B 1 28 ? 5.836 18.719 7.555 1 98.75 28 LEU B O 1
ATOM 1634 N N . ARG B 1 29 ? 7.062 17.312 6.359 1 98.44 29 ARG B N 1
ATOM 1635 C CA . ARG B 1 29 ? 7.902 16.969 7.5 1 98.44 29 ARG B CA 1
ATOM 1636 C C . ARG B 1 29 ? 8.625 18.203 8.031 1 98.44 29 ARG B C 1
ATOM 1638 O O . ARG B 1 29 ? 8.727 18.391 9.25 1 98.44 29 ARG B O 1
ATOM 1645 N N . ALA B 1 30 ? 9.133 18.969 7.172 1 98.69 30 ALA B N 1
ATOM 1646 C CA . ALA B 1 30 ? 9.836 20.188 7.57 1 98.69 30 ALA B CA 1
ATOM 1647 C C . ALA B 1 30 ? 8.906 21.125 8.336 1 98.69 30 ALA B C 1
ATOM 1649 O O . ALA B 1 30 ? 9.305 21.703 9.352 1 98.69 30 ALA B O 1
ATOM 1650 N N . LEU B 1 31 ? 7.699 21.297 7.84 1 98.62 31 LEU B N 1
ATOM 1651 C CA . LEU B 1 31 ? 6.715 22.141 8.516 1 98.62 31 LEU B CA 1
ATOM 1652 C C . LEU B 1 31 ? 6.375 21.578 9.891 1 98.62 31 LEU B C 1
ATOM 1654 O O . LEU B 1 31 ? 6.258 22.328 10.859 1 98.62 31 LEU B O 1
ATOM 1658 N N . GLN B 1 32 ? 6.227 20.297 9.969 1 98.31 32 GLN B N 1
ATOM 1659 C CA . GLN B 1 32 ? 5.895 19.641 11.227 1 98.31 32 GLN B CA 1
ATOM 1660 C C . GLN B 1 32 ? 7.027 19.781 12.242 1 98.31 32 GLN B C 1
ATOM 1662 O O . GLN B 1 32 ? 6.785 20 13.43 1 98.31 32 GLN B O 1
ATOM 1667 N N . LEU B 1 33 ? 8.219 19.625 11.773 1 98.06 33 LEU B N 1
ATOM 1668 C CA . LEU B 1 33 ? 9.383 19.812 12.633 1 98.06 33 LEU B CA 1
ATOM 1669 C C . LEU B 1 33 ? 9.469 21.266 13.117 1 98.06 33 LEU B C 1
ATOM 1671 O O . LEU B 1 33 ? 9.734 21.516 14.297 1 98.06 33 LEU B O 1
ATOM 1675 N N . LYS B 1 34 ? 9.297 22.172 12.227 1 98.12 34 LYS B N 1
ATOM 1676 C CA . LYS B 1 34 ? 9.289 23.578 12.594 1 98.12 34 LYS B CA 1
ATOM 1677 C C . LYS B 1 34 ? 8.234 23.859 13.664 1 98.12 34 LYS B C 1
ATOM 1679 O O . LYS B 1 34 ? 8.492 24.609 14.609 1 98.12 34 LYS B O 1
ATOM 1684 N N . GLU B 1 35 ? 7.07 23.328 13.469 1 98.06 35 GLU B N 1
ATOM 1685 C CA . GLU B 1 35 ? 6 23.484 14.453 1 98.06 35 GLU B CA 1
ATOM 1686 C C . GLU B 1 35 ? 6.41 22.938 15.812 1 98.06 35 GLU B C 1
ATOM 1688 O O . GLU B 1 35 ? 6.246 23.594 16.844 1 98.06 35 GLU B O 1
ATOM 1693 N N . ALA B 1 36 ? 6.965 21.766 15.82 1 96.81 36 ALA B N 1
ATOM 1694 C CA . ALA B 1 36 ? 7.391 21.125 17.062 1 96.81 36 ALA B CA 1
ATOM 1695 C C . ALA B 1 36 ? 8.422 21.969 17.797 1 96.81 36 ALA B C 1
ATOM 1697 O O . ALA B 1 36 ? 8.43 22.016 19.031 1 96.81 36 ALA B O 1
ATOM 1698 N N . ASN B 1 37 ? 9.172 22.672 17.078 1 96.75 37 ASN B N 1
ATOM 1699 C CA . ASN B 1 37 ? 10.273 23.438 17.641 1 96.75 37 ASN B CA 1
ATOM 1700 C C . ASN B 1 37 ? 9.828 24.844 18.047 1 96.75 37 ASN B C 1
ATOM 1702 O O . ASN B 1 37 ? 10.539 25.531 18.766 1 96.75 37 ASN B O 1
ATOM 1706 N N . SER B 1 38 ? 8.734 25.203 17.531 1 97.88 38 SER B N 1
ATOM 1707 C CA . SER B 1 38 ? 8.391 26.609 17.734 1 97.88 38 SER B CA 1
ATOM 1708 C C . SER B 1 38 ? 7.102 26.75 18.531 1 97.88 38 SER B C 1
ATOM 1710 O O . SER B 1 38 ? 6.793 27.828 19.047 1 97.88 38 SER B O 1
ATOM 1712 N N . CYS B 1 39 ? 6.312 25.688 18.625 1 97.81 39 CYS B N 1
ATOM 1713 C CA . CYS B 1 39 ? 5.004 25.797 19.25 1 97.81 39 CYS B CA 1
ATOM 1714 C C . CYS B 1 39 ? 5.133 25.922 20.766 1 97.81 39 CYS B C 1
ATOM 1716 O O . CYS B 1 39 ? 4.172 26.297 21.453 1 97.81 39 CYS B O 1
ATOM 1718 N N . SER B 1 40 ? 6.219 25.641 21.312 1 97.19 40 SER B N 1
ATOM 1719 C CA . SER B 1 40 ? 6.57 25.891 22.719 1 97.19 40 SER B CA 1
ATOM 1720 C C . SER B 1 40 ? 8.023 26.344 22.844 1 97.19 40 SER B C 1
ATOM 1722 O O . SER B 1 40 ? 8.805 26.203 21.906 1 97.19 40 SER B O 1
ATOM 1724 N N . PHE B 1 41 ? 8.312 26.938 23.906 1 96.44 41 PHE B N 1
ATOM 1725 C CA . PHE B 1 41 ? 9.688 27.375 24.141 1 96.44 41 PHE B CA 1
ATOM 1726 C C . PHE B 1 41 ? 9.984 27.469 25.625 1 96.44 41 PHE B C 1
ATOM 1728 O O . PHE B 1 41 ? 9.07 27.5 26.453 1 96.44 41 PHE B O 1
ATOM 1735 N N . VAL B 1 42 ? 11.312 27.422 25.953 1 94.31 42 VAL B N 1
ATOM 1736 C CA . VAL B 1 42 ? 11.766 27.453 27.344 1 94.31 42 VAL B CA 1
ATOM 1737 C C . VAL B 1 42 ? 12.461 28.781 27.609 1 94.31 42 VAL B C 1
ATOM 1739 O O . VAL B 1 42 ? 13.227 29.281 26.781 1 94.31 42 VAL B O 1
ATOM 1742 N N . ALA B 1 43 ? 12.102 29.359 28.688 1 93.31 43 ALA B N 1
ATOM 1743 C CA . ALA B 1 43 ? 12.742 30.594 29.141 1 93.31 43 ALA B CA 1
ATOM 1744 C C . ALA B 1 43 ? 13.055 30.516 30.641 1 93.31 43 ALA B C 1
ATOM 1746 O O . ALA B 1 43 ? 12.25 30.016 31.422 1 93.31 43 ALA B O 1
ATOM 1747 N N . ALA B 1 44 ? 14.258 31.016 30.984 1 89.69 44 ALA B N 1
ATOM 1748 C CA . ALA B 1 44 ? 14.617 31.125 32.406 1 89.69 44 ALA B CA 1
ATOM 1749 C C . ALA B 1 44 ? 13.859 32.25 33.094 1 89.69 44 ALA B C 1
ATOM 1751 O O . ALA B 1 44 ? 13.477 33.219 32.438 1 89.69 44 ALA B O 1
ATOM 1752 N N . ILE B 1 45 ? 13.742 32.156 34.344 1 86.31 45 ILE B N 1
ATOM 1753 C CA . ILE B 1 45 ? 12.977 33.094 35.125 1 86.31 45 ILE B CA 1
ATOM 1754 C C . ILE B 1 45 ? 13.594 34.5 35 1 86.31 45 ILE B C 1
ATOM 1756 O O . ILE B 1 45 ? 12.883 35.5 35 1 86.31 45 ILE B O 1
ATOM 1760 N N . GLN B 1 46 ? 14.922 34.5 34.812 1 87.38 46 GLN B N 1
ATOM 1761 C CA . GLN B 1 46 ? 15.617 35.781 34.781 1 87.38 46 GLN B CA 1
ATOM 1762 C C . GLN B 1 46 ? 15.695 36.344 33.375 1 87.38 46 GLN B C 1
ATOM 1764 O O . GLN B 1 46 ? 16.141 37.469 33.156 1 87.38 46 GLN B O 1
ATOM 1769 N N . GLU B 1 47 ? 15.188 35.625 32.469 1 90 47 GLU B N 1
ATOM 1770 C CA . GLU B 1 47 ? 15.273 36.031 31.078 1 90 47 GLU B CA 1
ATOM 1771 C C . GLU B 1 47 ? 14.016 36.75 30.625 1 90 47 GLU B C 1
ATOM 1773 O O . GLU B 1 47 ? 12.938 36.531 31.188 1 90 47 GLU B O 1
ATOM 1778 N N . ASP B 1 48 ? 14.148 37.688 29.688 1 92.81 48 ASP B N 1
ATOM 1779 C CA . ASP B 1 48 ? 13.008 38.281 29 1 92.81 48 ASP B CA 1
ATOM 1780 C C . ASP B 1 48 ? 12.336 37.25 28.094 1 92.81 48 ASP B C 1
ATOM 1782 O O . ASP B 1 48 ? 12.875 36.906 27.031 1 92.81 48 ASP B O 1
ATOM 1786 N N . VAL B 1 49 ? 11.18 36.875 28.438 1 91.62 49 VAL B N 1
ATOM 1787 C CA . VAL B 1 49 ? 10.438 35.812 27.766 1 91.62 49 VAL B CA 1
ATOM 1788 C C . VAL B 1 49 ? 10.297 36.125 26.281 1 91.62 49 VAL B C 1
ATOM 1790 O O . VAL B 1 49 ? 10.453 35.25 25.438 1 91.62 49 VAL B O 1
ATOM 1793 N N . GLU B 1 50 ? 9.977 37.375 25.984 1 94.38 50 GLU B N 1
ATOM 1794 C CA . GLU B 1 50 ? 9.719 37.781 24.609 1 94.38 50 GLU B CA 1
ATOM 1795 C C . GLU B 1 50 ? 10.992 37.75 23.781 1 94.38 50 GLU B C 1
ATOM 1797 O O . GLU B 1 50 ? 10.938 37.562 22.562 1 94.38 50 GLU B O 1
ATOM 1802 N N . SER B 1 51 ? 12.109 37.875 24.453 1 93.88 51 SER B N 1
ATOM 1803 C CA . SER B 1 51 ? 13.383 37.875 23.734 1 93.88 51 SER B CA 1
ATOM 1804 C C . SER B 1 51 ? 13.766 36.5 23.25 1 93.88 51 SER B C 1
ATOM 1806 O O . SER B 1 51 ? 14.562 36.375 22.312 1 93.88 51 SER B O 1
ATOM 1808 N N . VAL B 1 52 ? 13.164 35.438 23.844 1 94.38 52 VAL B N 1
ATOM 1809 C CA . VAL B 1 52 ? 13.555 34.094 23.484 1 94.38 52 VAL B CA 1
ATOM 1810 C C . VAL B 1 52 ? 12.383 33.375 22.812 1 94.38 52 VAL B C 1
ATOM 1812 O O . VAL B 1 52 ? 12.492 32.219 22.422 1 94.38 52 VAL B O 1
ATOM 1815 N N . ARG B 1 53 ? 11.312 34.031 22.609 1 96.44 53 ARG B N 1
ATOM 1816 C CA . ARG B 1 53 ? 10.125 33.469 22 1 96.44 53 ARG B CA 1
ATOM 1817 C C . ARG B 1 53 ? 10.32 33.281 20.5 1 96.44 53 ARG B C 1
ATOM 1819 O O . ARG B 1 53 ? 10.57 34.25 19.781 1 96.44 53 ARG B O 1
ATOM 1826 N N . PRO B 1 54 ? 10.227 32.125 20.031 1 97.19 54 PRO B N 1
ATOM 1827 C CA . PRO B 1 54 ? 10.328 31.922 18.578 1 97.19 54 PRO B CA 1
ATOM 1828 C C . PRO B 1 54 ? 9.094 32.438 17.828 1 97.19 54 PRO B C 1
ATOM 1830 O O . PRO B 1 54 ? 8.008 32.5 18.406 1 97.19 54 PRO B O 1
ATOM 1833 N N . GLU B 1 55 ? 9.32 32.812 16.578 1 96.88 55 GLU B N 1
ATOM 1834 C CA . GLU B 1 55 ? 8.195 33.156 15.727 1 96.88 55 GLU B CA 1
ATOM 1835 C C . GLU B 1 55 ? 7.316 31.938 15.438 1 96.88 55 GLU B C 1
ATOM 1837 O O . GLU B 1 55 ? 7.812 30.906 14.992 1 96.88 55 GLU B O 1
ATOM 1842 N N . TYR B 1 56 ? 6.094 32.094 15.828 1 97.69 56 TYR B N 1
ATOM 1843 C CA . TYR B 1 56 ? 5.148 31 15.602 1 97.69 56 TYR B CA 1
ATOM 1844 C C . TYR B 1 56 ? 3.723 31.531 15.508 1 97.69 56 TYR B C 1
ATOM 1846 O O . TYR B 1 56 ? 3.307 32.344 16.328 1 97.69 56 TYR B O 1
ATOM 1854 N N . ASN B 1 57 ? 3.064 31.172 14.445 1 97.62 57 ASN B N 1
ATOM 1855 C CA . ASN B 1 57 ? 1.643 31.422 14.25 1 97.62 57 ASN B CA 1
ATOM 1856 C C . ASN B 1 57 ? 0.87 30.141 13.969 1 97.62 57 ASN B C 1
ATOM 1858 O O . ASN B 1 57 ? 1.053 29.516 12.93 1 97.62 57 ASN B O 1
ATOM 1862 N N . PHE B 1 58 ? 0.011 29.828 14.859 1 98.12 58 PHE B N 1
ATOM 1863 C CA . PHE B 1 58 ? -0.704 28.547 14.797 1 98.12 58 PHE B CA 1
ATOM 1864 C C . PHE B 1 58 ? -1.522 28.453 13.516 1 98.12 58 PHE B C 1
ATOM 1866 O O . PHE B 1 58 ? -1.441 27.453 12.797 1 98.12 58 PHE B O 1
ATOM 1873 N N . LYS B 1 59 ? -2.238 29.438 13.219 1 97.31 59 LYS B N 1
ATOM 1874 C CA . LYS B 1 59 ? -3.121 29.422 12.055 1 97.31 59 LYS B CA 1
ATOM 1875 C C . LYS B 1 59 ? -2.322 29.312 10.758 1 97.31 59 LYS B C 1
ATOM 1877 O O . LYS B 1 59 ? -2.68 28.531 9.875 1 97.31 59 LYS B O 1
ATOM 1882 N N . GLU B 1 60 ? -1.297 30.109 10.664 1 97.88 60 GLU B N 1
ATOM 1883 C CA . GLU B 1 60 ? -0.466 30.062 9.469 1 97.88 60 GLU B CA 1
ATOM 1884 C C . GLU B 1 60 ? 0.169 28.688 9.289 1 97.88 60 GLU B C 1
ATOM 1886 O O . GLU B 1 60 ? 0.225 28.156 8.172 1 97.88 60 GLU B O 1
ATOM 1891 N N . MET B 1 61 ? 0.673 28.109 10.406 1 98.25 61 MET B N 1
ATOM 1892 C CA . MET B 1 61 ? 1.294 26.797 10.375 1 98.25 61 MET B CA 1
ATOM 1893 C C . MET B 1 61 ? 0.283 25.719 9.969 1 98.25 61 MET B C 1
ATOM 1895 O O . MET B 1 61 ? 0.573 24.875 9.117 1 98.25 61 MET B O 1
ATOM 1899 N N . ARG B 1 62 ? -0.851 25.797 10.523 1 97.12 62 ARG B N 1
ATOM 1900 C CA . ARG B 1 62 ? -1.946 24.891 10.195 1 97.12 62 ARG B CA 1
ATOM 1901 C C . ARG B 1 62 ? -2.283 24.953 8.711 1 97.12 62 ARG B C 1
ATOM 1903 O O . ARG B 1 62 ? -2.391 23.922 8.039 1 97.12 62 ARG B O 1
ATOM 1910 N N . ASP B 1 63 ? -2.457 26.125 8.203 1 97.88 63 ASP B N 1
ATOM 1911 C CA . ASP B 1 63 ? -2.842 26.312 6.809 1 97.88 63 ASP B CA 1
ATOM 1912 C C . ASP B 1 63 ? -1.747 25.828 5.863 1 97.88 63 ASP B C 1
ATOM 1914 O O . ASP B 1 63 ? -2.039 25.25 4.816 1 97.88 63 ASP B O 1
ATOM 1918 N N . ALA B 1 64 ? -0.518 26.062 6.207 1 98.5 64 ALA B N 1
ATOM 1919 C CA . ALA B 1 64 ? 0.604 25.625 5.383 1 98.5 64 ALA B CA 1
ATOM 1920 C C . ALA B 1 64 ? 0.641 24.094 5.289 1 98.5 64 ALA B C 1
ATOM 1922 O O . ALA B 1 64 ? 0.823 23.531 4.203 1 98.5 64 ALA B O 1
ATOM 1923 N N . GLN B 1 65 ? 0.485 23.422 6.43 1 98.69 65 GLN B N 1
ATOM 1924 C CA . GLN B 1 65 ? 0.475 21.969 6.438 1 98.69 65 GLN B CA 1
ATOM 1925 C C . GLN B 1 65 ? -0.703 21.422 5.637 1 98.69 65 GLN B C 1
ATOM 1927 O O . GLN B 1 65 ? -0.552 20.453 4.879 1 98.69 65 GLN B O 1
ATOM 1932 N N . ALA B 1 66 ? -1.845 22.047 5.789 1 98 66 ALA B N 1
ATOM 1933 C CA . ALA B 1 66 ? -3.045 21.609 5.082 1 98 66 ALA B CA 1
ATOM 1934 C C . ALA B 1 66 ? -2.859 21.719 3.57 1 98 66 ALA B C 1
ATOM 1936 O O . ALA B 1 66 ? -3.334 20.859 2.818 1 98 66 ALA B O 1
ATOM 1937 N N . GLU B 1 67 ? -2.219 22.75 3.178 1 98 67 GLU B N 1
ATOM 1938 C CA . GLU B 1 67 ? -1.966 22.953 1.753 1 98 67 GLU B CA 1
ATOM 1939 C C . GLU B 1 67 ? -1.101 21.828 1.188 1 98 67 GLU B C 1
ATOM 1941 O O . GLU B 1 67 ? -1.406 21.266 0.13 1 98 67 GLU B O 1
ATOM 1946 N N . VAL B 1 68 ? -0.067 21.484 1.819 1 98.56 68 VAL B N 1
ATOM 1947 C CA . VAL B 1 68 ? 0.837 20.438 1.36 1 98.56 68 VAL B CA 1
ATOM 1948 C C . VAL B 1 68 ? 0.115 19.094 1.374 1 98.56 68 VAL B C 1
ATOM 1950 O O . VAL B 1 68 ? 0.255 18.297 0.442 1 98.56 68 VAL B O 1
ATOM 1953 N N . GLU B 1 69 ? -0.621 18.859 2.455 1 98.56 69 GLU B N 1
ATOM 1954 C CA . GLU B 1 69 ? -1.389 17.625 2.549 1 98.56 69 GLU B CA 1
ATOM 1955 C C . GLU B 1 69 ? -2.365 17.484 1.384 1 98.56 69 GLU B C 1
ATOM 1957 O O . GLU B 1 69 ? -2.545 16.391 0.842 1 98.56 69 GLU B O 1
ATOM 1962 N N . CYS B 1 70 ? -2.982 18.578 1.028 1 97.88 70 CYS B N 1
ATOM 1963 C CA . CYS B 1 70 ? -3.895 18.594 -0.111 1 97.88 70 CYS B CA 1
ATOM 1964 C C . CYS B 1 70 ? -3.16 18.234 -1.398 1 97.88 70 CYS B C 1
ATOM 1966 O O . CYS B 1 70 ? -3.652 17.438 -2.199 1 97.88 70 CYS B O 1
ATOM 1968 N N . LYS B 1 71 ? -2.021 18.781 -1.591 1 97.69 71 LYS B N 1
ATOM 1969 C CA . LYS B 1 71 ? -1.214 18.484 -2.768 1 97.69 71 LYS B CA 1
ATOM 1970 C C . LYS B 1 71 ? -0.859 17 -2.82 1 97.69 71 LYS B C 1
ATOM 1972 O O . LYS B 1 71 ? -0.924 16.375 -3.885 1 97.69 71 LYS B O 1
ATOM 1977 N N . ILE B 1 72 ? -0.523 16.469 -1.699 1 98.56 72 ILE B N 1
ATOM 1978 C CA . ILE B 1 72 ? -0.18 15.047 -1.607 1 98.56 72 ILE B CA 1
ATOM 1979 C C . ILE B 1 72 ? -1.369 14.203 -2.051 1 98.56 72 ILE B C 1
ATOM 1981 O O . ILE B 1 72 ? -1.215 13.273 -2.85 1 98.56 72 ILE B O 1
ATOM 1985 N N . ARG B 1 73 ? -2.568 14.562 -1.561 1 98.19 73 ARG B N 1
ATOM 1986 C CA . ARG B 1 73 ? -3.764 13.805 -1.917 1 98.19 73 ARG B CA 1
ATOM 1987 C C . ARG B 1 73 ? -4.031 13.875 -3.418 1 98.19 73 ARG B C 1
ATOM 1989 O O . ARG B 1 73 ? -4.359 12.867 -4.043 1 98.19 73 ARG B O 1
ATOM 1996 N N . LYS B 1 74 ? -3.83 14.984 -3.979 1 97.75 74 LYS B N 1
ATOM 1997 C CA . LYS B 1 74 ? -4.086 15.188 -5.402 1 97.75 74 LYS B CA 1
ATOM 1998 C C . LYS B 1 74 ? -3.107 14.383 -6.254 1 97.75 74 LYS B C 1
ATOM 2000 O O . LYS B 1 74 ? -3.504 13.773 -7.25 1 97.75 74 LYS B O 1
ATOM 2005 N N . VAL B 1 75 ? -1.888 14.406 -5.895 1 98.25 75 VAL B N 1
ATOM 2006 C CA . VAL B 1 75 ? -0.88 13.656 -6.645 1 98.25 75 VAL B CA 1
ATOM 2007 C C . VAL B 1 75 ? -1.171 12.164 -6.559 1 98.25 75 VAL B C 1
ATOM 2009 O O . VAL B 1 75 ? -1.15 11.461 -7.57 1 98.25 75 VAL B O 1
ATOM 2012 N N . LYS B 1 76 ? -1.456 11.688 -5.355 1 98.56 76 LYS B N 1
ATOM 2013 C CA . LYS B 1 76 ? -1.738 10.266 -5.168 1 98.56 76 LYS B CA 1
ATOM 2014 C C . LYS B 1 76 ? -2.967 9.844 -5.969 1 98.56 76 LYS B C 1
ATOM 2016 O O . LYS B 1 76 ? -2.982 8.758 -6.562 1 98.56 76 LYS B O 1
ATOM 2021 N N . HIS B 1 77 ? -4.008 10.734 -5.977 1 98.62 77 HIS B N 1
ATOM 2022 C CA . HIS B 1 77 ? -5.195 10.453 -6.77 1 98.62 77 HIS B CA 1
ATOM 2023 C C . HIS B 1 77 ? -4.863 10.367 -8.258 1 98.62 77 HIS B C 1
ATOM 2025 O O . HIS B 1 77 ? -5.285 9.43 -8.938 1 98.62 77 HIS B O 1
ATOM 2031 N N . ALA B 1 78 ? -4.129 11.281 -8.711 1 98.31 78 ALA B N 1
ATOM 2032 C CA . ALA B 1 78 ? -3.754 11.297 -10.125 1 98.31 78 ALA B CA 1
ATOM 2033 C C . ALA B 1 78 ? -2.969 10.039 -10.5 1 98.31 78 ALA B C 1
ATOM 2035 O O . ALA B 1 78 ? -3.197 9.445 -11.555 1 98.31 78 ALA B O 1
ATOM 2036 N N . ILE B 1 79 ? -2.064 9.641 -9.648 1 98.56 79 ILE B N 1
ATOM 2037 C CA . ILE B 1 79 ? -1.28 8.43 -9.867 1 98.56 79 ILE B CA 1
ATOM 2038 C C . ILE B 1 79 ? -2.205 7.219 -9.914 1 98.56 79 ILE B C 1
ATOM 2040 O O . ILE B 1 79 ? -2.064 6.355 -10.789 1 98.56 79 ILE B O 1
ATOM 2044 N N . ASN B 1 80 ? -3.145 7.152 -8.984 1 98.56 80 ASN B N 1
ATOM 2045 C CA . ASN B 1 80 ? -4.074 6.027 -8.945 1 98.56 80 ASN B CA 1
ATOM 2046 C C . ASN B 1 80 ? -4.922 5.961 -10.219 1 98.56 80 ASN B C 1
ATOM 2048 O O . ASN B 1 80 ? -5.152 4.875 -10.758 1 98.56 80 ASN B O 1
ATOM 2052 N N . VAL B 1 81 ? -5.367 7.102 -10.625 1 98.62 81 VAL B N 1
ATOM 2053 C CA . VAL B 1 81 ? -6.148 7.156 -11.852 1 98.62 81 VAL B CA 1
ATOM 2054 C C . VAL B 1 81 ? -5.297 6.695 -13.031 1 98.62 81 VAL B C 1
ATOM 2056 O O . VAL B 1 81 ? -5.73 5.863 -13.836 1 98.62 81 VAL B O 1
ATOM 2059 N N . PHE B 1 82 ? -4.105 7.188 -13.117 1 98.69 82 PHE B N 1
ATOM 2060 C CA . PHE B 1 82 ? -3.172 6.785 -14.164 1 98.69 82 PHE B CA 1
ATOM 2061 C C . PHE B 1 82 ? -2.955 5.277 -14.148 1 98.69 82 PHE B C 1
ATOM 2063 O O . PHE B 1 82 ? -3.02 4.625 -15.188 1 98.69 82 PHE B O 1
ATOM 2070 N N . ASN B 1 83 ? -2.771 4.734 -12.953 1 98.75 83 ASN B N 1
ATOM 2071 C CA . ASN B 1 83 ? -2.479 3.312 -12.789 1 98.75 83 ASN B CA 1
ATOM 2072 C C . ASN B 1 83 ? -3.666 2.447 -13.195 1 98.75 83 ASN B C 1
ATOM 2074 O O . ASN B 1 83 ? -3.486 1.349 -13.727 1 98.75 83 ASN B O 1
ATOM 2078 N N . THR B 1 84 ? -4.855 2.924 -12.977 1 98.5 84 THR B N 1
ATOM 2079 C CA . THR B 1 84 ? -6.043 2.107 -13.211 1 98.5 84 THR B CA 1
ATOM 2080 C C . THR B 1 84 ? -6.531 2.26 -14.648 1 98.5 84 THR B C 1
ATOM 2082 O O . THR B 1 84 ? -7.363 1.477 -15.117 1 98.5 84 THR B O 1
ATOM 2085 N N . THR B 1 85 ? -5.949 3.182 -15.383 1 98.38 85 THR B N 1
ATOM 2086 C CA . THR B 1 85 ? -6.516 3.451 -16.703 1 98.38 85 THR B CA 1
ATOM 2087 C C . THR B 1 85 ? -5.477 3.221 -17.797 1 98.38 85 THR B C 1
ATOM 2089 O O . THR B 1 85 ? -5.824 3.059 -18.969 1 98.38 85 THR B O 1
ATOM 2092 N N . THR B 1 86 ? -4.242 3.266 -17.484 1 98.62 86 THR B N 1
ATOM 2093 C CA . THR B 1 86 ? -3.188 3.133 -18.484 1 98.62 86 THR B CA 1
ATOM 2094 C C . THR B 1 86 ? -2.916 1.662 -18.781 1 98.62 86 THR B C 1
ATOM 2096 O O . THR B 1 86 ? -2.619 0.879 -17.875 1 98.62 86 THR B O 1
ATOM 2099 N N . ILE B 1 87 ? -2.971 1.348 -20.031 1 98.38 87 ILE B N 1
ATOM 2100 C CA . ILE B 1 87 ? -2.748 -0.025 -20.469 1 98.38 87 ILE B CA 1
ATOM 2101 C C . ILE B 1 87 ? -1.271 -0.229 -20.797 1 98.38 87 ILE B C 1
ATOM 2103 O O . ILE B 1 87 ? -0.659 0.599 -21.469 1 98.38 87 ILE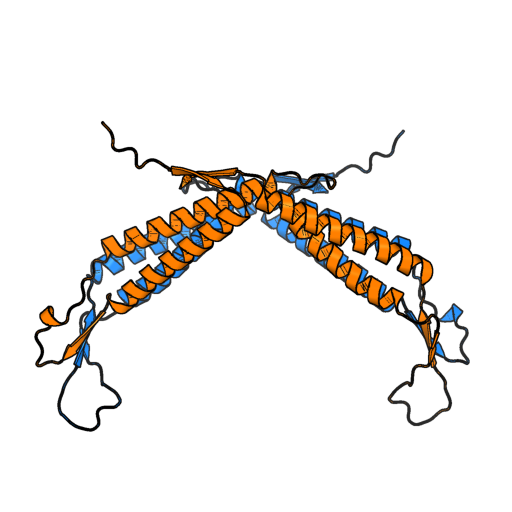 B O 1
ATOM 2107 N N . ILE B 1 88 ? -0.726 -1.273 -20.266 1 98.12 88 ILE B N 1
ATOM 2108 C CA . ILE B 1 88 ? 0.664 -1.625 -20.531 1 98.12 88 ILE B CA 1
ATOM 2109 C C . ILE B 1 88 ? 0.763 -2.33 -21.891 1 98.12 88 ILE B C 1
ATOM 2111 O O . ILE B 1 88 ? 0.153 -3.381 -22.094 1 98.12 88 ILE B O 1
ATOM 2115 N N . PRO B 1 89 ? 1.506 -1.793 -22.719 1 95.81 89 PRO B N 1
ATOM 2116 C CA . PRO B 1 89 ? 1.652 -2.439 -24.031 1 95.81 89 PRO B CA 1
ATOM 2117 C C . PRO B 1 89 ? 2.129 -3.887 -23.922 1 95.81 89 PRO B C 1
ATOM 2119 O O . PRO B 1 89 ? 2.889 -4.223 -23.016 1 95.81 89 PRO B O 1
ATOM 2122 N N . ASP B 1 90 ? 1.689 -4.746 -24.812 1 93.94 90 ASP B N 1
ATOM 2123 C CA . ASP B 1 90 ? 2.094 -6.141 -24.984 1 93.94 90 ASP B CA 1
ATOM 2124 C C . ASP B 1 90 ? 1.427 -7.027 -23.922 1 93.94 90 ASP B C 1
ATOM 2126 O O . ASP B 1 90 ? 1.365 -8.25 -24.094 1 93.94 90 ASP B O 1
ATOM 2130 N N . PHE B 1 91 ? 0.999 -6.465 -22.812 1 97.25 91 PHE B N 1
ATOM 2131 C CA . PHE B 1 91 ? 0.404 -7.281 -21.766 1 97.25 91 PHE B CA 1
ATOM 2132 C C . PHE B 1 91 ? -1.103 -7.062 -21.703 1 97.25 91 PHE B C 1
ATOM 2134 O O . PHE B 1 91 ? -1.826 -7.867 -21.109 1 97.25 91 PHE B O 1
ATOM 2141 N N . ASN B 1 92 ? -1.578 -5.949 -22.172 1 96.94 92 ASN B N 1
ATOM 2142 C CA . ASN B 1 92 ? -2.996 -5.613 -22.266 1 96.94 92 ASN B CA 1
ATOM 2143 C C . ASN B 1 92 ? -3.66 -5.625 -20.891 1 96.94 92 ASN B C 1
ATOM 2145 O O . ASN B 1 92 ? -4.766 -6.148 -20.734 1 96.94 92 ASN B O 1
ATOM 2149 N N . ILE B 1 93 ? -3.021 -5.223 -19.859 1 97.62 93 ILE B N 1
ATOM 2150 C CA . ILE B 1 93 ? -3.527 -4.98 -18.516 1 97.62 93 ILE B CA 1
ATOM 2151 C C . ILE B 1 93 ? -3.113 -3.586 -18.047 1 97.62 93 ILE B C 1
ATOM 2153 O O . ILE B 1 93 ? -2.223 -2.969 -18.641 1 97.62 93 ILE B O 1
ATOM 2157 N N . THR B 1 94 ? -3.777 -3.104 -17.109 1 98.56 94 THR B N 1
ATOM 2158 C CA . THR B 1 94 ? -3.469 -1.778 -16.578 1 98.56 94 THR B CA 1
ATOM 2159 C C . THR B 1 94 ? -2.23 -1.822 -15.695 1 98.56 94 THR B C 1
ATOM 2161 O O . THR B 1 94 ? -1.754 -2.902 -15.336 1 98.56 94 THR B O 1
ATOM 2164 N N . ILE B 1 95 ? -1.732 -0.646 -15.43 1 98.81 95 ILE B N 1
ATOM 2165 C CA . ILE B 1 95 ? -0.539 -0.539 -14.602 1 98.81 95 ILE B CA 1
ATOM 2166 C C . ILE B 1 95 ? -0.81 -1.146 -13.227 1 98.81 95 ILE B C 1
ATOM 2168 O O . ILE B 1 95 ? 0.02 -1.886 -12.695 1 98.81 95 ILE B O 1
ATOM 2172 N N . ASP B 1 96 ? -2.029 -0.839 -12.688 1 98.69 96 ASP B N 1
ATOM 2173 C CA . ASP B 1 96 ? -2.326 -1.37 -11.359 1 98.69 96 ASP B CA 1
ATOM 2174 C C . ASP B 1 96 ? -2.428 -2.893 -11.391 1 98.69 96 ASP B C 1
ATOM 2176 O O . ASP B 1 96 ? -2.049 -3.564 -10.422 1 98.69 96 ASP B O 1
ATOM 2180 N N . GLU B 1 97 ? -2.84 -3.473 -12.406 1 98.62 97 GLU B N 1
ATOM 2181 C CA . GLU B 1 97 ? -2.834 -4.926 -12.547 1 98.62 97 GLU B CA 1
ATOM 2182 C C . GLU B 1 97 ? -1.412 -5.465 -12.656 1 98.62 97 GLU B C 1
ATOM 2184 O O . GLU B 1 97 ? -1.091 -6.504 -12.086 1 98.62 97 GLU B O 1
ATOM 2189 N N . MET B 1 98 ? -0.632 -4.789 -13.438 1 98.81 98 MET B N 1
ATOM 2190 C CA . MET B 1 98 ? 0.763 -5.191 -13.594 1 98.81 98 MET B CA 1
ATOM 2191 C C . MET B 1 98 ? 1.486 -5.184 -12.25 1 98.81 98 MET B C 1
ATOM 2193 O O . MET B 1 98 ? 2.318 -6.051 -11.984 1 98.81 98 MET B O 1
ATOM 2197 N N . LEU B 1 99 ? 1.125 -4.219 -11.484 1 98.56 99 LEU B N 1
ATOM 2198 C CA . LEU B 1 99 ? 1.759 -4.094 -10.172 1 98.56 99 LEU B CA 1
ATOM 2199 C C . LEU B 1 99 ? 1.391 -5.266 -9.273 1 98.56 99 LEU B C 1
ATOM 2201 O O . LEU B 1 99 ? 2.082 -5.539 -8.289 1 98.56 99 LEU B O 1
ATOM 2205 N N . VAL B 1 100 ? 0.331 -5.957 -9.516 1 98.75 100 VAL B N 1
ATOM 2206 C CA . VAL B 1 100 ? -0.049 -7.18 -8.812 1 98.75 100 VAL B CA 1
ATOM 2207 C C . VAL B 1 100 ? 0.58 -8.391 -9.5 1 98.75 100 VAL B C 1
ATOM 2209 O O . VAL B 1 100 ? 1.06 -9.312 -8.828 1 98.75 100 VAL B O 1
ATOM 2212 N N . TYR B 1 101 ? 0.653 -8.344 -10.805 1 98.69 101 TYR B N 1
ATOM 2213 C CA . TYR B 1 101 ? 1.133 -9.438 -11.641 1 98.69 101 TYR B CA 1
ATOM 2214 C C . TYR B 1 101 ? 2.621 -9.68 -11.422 1 98.69 101 TYR B C 1
ATOM 2216 O O . TYR B 1 101 ? 3.066 -10.828 -11.328 1 98.69 101 TYR B O 1
ATOM 2224 N N . LEU B 1 102 ? 3.375 -8.688 -11.203 1 98.62 102 LEU B N 1
ATOM 2225 C CA . LEU B 1 102 ? 4.828 -8.789 -11.117 1 98.62 102 LEU B CA 1
ATOM 2226 C C . LEU B 1 102 ? 5.246 -9.586 -9.883 1 98.62 102 LEU B C 1
ATOM 2228 O O . LEU B 1 102 ? 6.008 -10.547 -9.992 1 98.62 102 LEU B O 1
ATOM 2232 N N . PRO B 1 103 ? 4.715 -9.211 -8.742 1 98.44 103 PRO B N 1
ATOM 2233 C CA . PRO B 1 103 ? 5.07 -10.039 -7.582 1 98.44 103 PRO B CA 1
ATOM 2234 C C . PRO B 1 103 ? 4.59 -11.484 -7.719 1 98.44 103 PRO B C 1
ATOM 2236 O O . PRO B 1 103 ? 5.246 -12.406 -7.227 1 98.44 103 PRO B O 1
ATOM 2239 N N . GLN B 1 104 ? 3.471 -11.68 -8.312 1 98.38 104 GLN B N 1
ATOM 2240 C CA . GLN B 1 104 ? 2.994 -13.031 -8.562 1 98.38 104 GLN B CA 1
ATOM 2241 C C . GLN B 1 104 ? 3.982 -13.82 -9.422 1 98.38 104 GLN B C 1
ATOM 2243 O O . GLN B 1 104 ? 4.316 -14.961 -9.109 1 98.38 104 GLN B O 1
ATOM 2248 N N . LEU B 1 105 ? 4.414 -13.156 -10.492 1 98.12 105 LEU B N 1
ATOM 2249 C CA . LEU B 1 105 ? 5.391 -13.773 -11.391 1 98.12 105 LEU B CA 1
ATOM 2250 C C . LEU B 1 105 ? 6.691 -14.07 -10.648 1 98.12 105 LEU B C 1
ATOM 2252 O O . LEU B 1 105 ? 7.266 -15.148 -10.812 1 98.12 105 LEU B O 1
ATOM 2256 N N . ASN B 1 106 ? 7.148 -13.125 -9.883 1 98.31 106 ASN B N 1
ATOM 2257 C CA . ASN B 1 106 ? 8.383 -13.297 -9.125 1 98.31 106 ASN B CA 1
ATOM 2258 C C . ASN B 1 106 ? 8.297 -14.484 -8.164 1 98.31 106 ASN B C 1
ATOM 2260 O O . ASN B 1 106 ? 9.227 -15.289 -8.078 1 98.31 106 ASN B O 1
ATOM 2264 N N . ALA B 1 107 ? 7.215 -14.562 -7.445 1 97.69 107 ALA B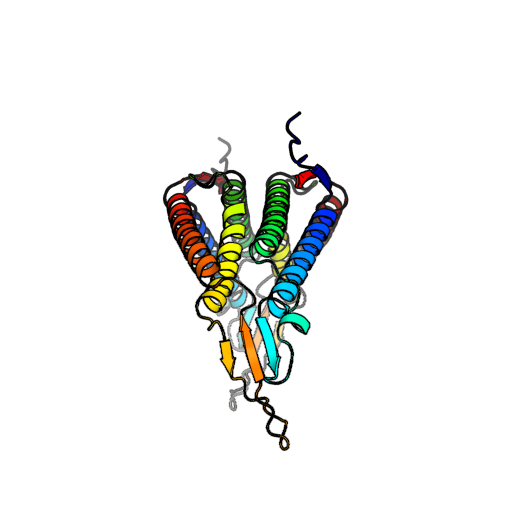 N 1
ATOM 2265 C CA . ALA B 1 107 ? 7.008 -15.672 -6.512 1 97.69 107 ALA B CA 1
ATOM 2266 C C . ALA B 1 107 ? 7.004 -17.016 -7.242 1 97.69 107 ALA B C 1
ATOM 2268 O O . ALA B 1 107 ? 7.602 -17.984 -6.77 1 97.69 107 ALA B O 1
ATOM 2269 N N . LYS B 1 108 ? 6.355 -17.031 -8.344 1 98 108 LYS B N 1
ATOM 2270 C CA . LYS B 1 108 ? 6.301 -18.25 -9.148 1 98 108 LYS B CA 1
ATOM 2271 C C . LYS B 1 108 ? 7.691 -18.641 -9.648 1 98 108 LYS B C 1
ATOM 2273 O O . LYS B 1 108 ? 8.07 -19.812 -9.578 1 98 108 LYS B O 1
ATOM 2278 N N . CYS B 1 109 ? 8.406 -17.703 -10.141 1 98.31 109 CYS B N 1
ATOM 2279 C CA . CYS B 1 109 ? 9.766 -17.984 -10.617 1 98.31 109 CYS B CA 1
ATOM 2280 C C . CYS B 1 109 ? 10.633 -18.531 -9.5 1 98.31 109 CYS B C 1
ATOM 2282 O O . CYS B 1 109 ? 11.438 -19.438 -9.719 1 98.31 109 CYS B O 1
ATOM 2284 N N . THR B 1 110 ? 10.5 -18 -8.328 1 97.94 110 THR B N 1
ATOM 2285 C CA . THR B 1 110 ? 11.266 -18.469 -7.184 1 97.94 110 THR B CA 1
ATOM 2286 C C . THR B 1 110 ? 10.969 -19.938 -6.895 1 97.94 110 THR B C 1
ATOM 2288 O O . THR B 1 110 ? 11.883 -20.75 -6.703 1 97.94 110 THR B O 1
ATOM 2291 N N . THR B 1 111 ? 9.734 -20.266 -6.91 1 97.75 111 THR B N 1
ATOM 2292 C CA . THR B 1 111 ? 9.328 -21.641 -6.672 1 97.75 111 THR B CA 1
ATOM 2293 C C . THR B 1 111 ? 9.852 -22.562 -7.773 1 97.75 111 THR B C 1
ATOM 2295 O O . THR B 1 111 ? 10.414 -23.625 -7.492 1 97.75 111 THR B O 1
ATOM 2298 N N . LEU B 1 112 ? 9.648 -22.156 -9.008 1 98.31 112 LEU B N 1
ATOM 2299 C CA . LEU B 1 112 ? 10.039 -22.969 -10.156 1 98.31 112 LEU B CA 1
ATOM 2300 C C . LEU B 1 112 ? 11.555 -23.141 -10.203 1 98.31 112 LEU B C 1
ATOM 2302 O O . LEU B 1 112 ? 12.047 -24.188 -10.633 1 98.31 112 LEU B O 1
ATOM 2306 N N . SER B 1 113 ? 12.289 -22.094 -9.805 1 98.31 113 SER B N 1
ATOM 2307 C CA . SER B 1 113 ? 13.742 -22.203 -9.773 1 98.31 113 SER B CA 1
ATOM 2308 C C . SER B 1 113 ? 14.195 -23.344 -8.859 1 98.31 113 SER B C 1
ATOM 2310 O O . SER B 1 113 ? 15.07 -24.141 -9.227 1 98.31 113 SER B O 1
ATOM 2312 N N . LYS B 1 114 ? 13.602 -23.453 -7.703 1 97.31 114 LYS B N 1
ATOM 2313 C CA . LYS B 1 114 ? 13.906 -24.531 -6.777 1 97.31 114 LYS B CA 1
ATOM 2314 C C . LYS B 1 114 ? 13.578 -25.891 -7.391 1 97.31 114 LYS B C 1
ATOM 2316 O O . LYS B 1 114 ? 14.352 -26.844 -7.266 1 97.31 114 LYS B O 1
ATOM 2321 N N . MET B 1 115 ? 12.477 -25.969 -8.031 1 97.94 115 MET B N 1
ATOM 2322 C CA . MET B 1 115 ? 12.047 -27.219 -8.648 1 97.94 115 MET B CA 1
ATOM 2323 C C . MET B 1 115 ? 12.969 -27.609 -9.797 1 97.94 115 MET B C 1
ATOM 2325 O O . MET B 1 115 ? 13.312 -28.781 -9.961 1 97.94 115 MET B O 1
ATOM 2329 N N . ARG B 1 116 ? 13.273 -26.594 -10.586 1 97.75 116 ARG B N 1
ATOM 2330 C CA . ARG B 1 116 ? 14.172 -26.781 -11.719 1 97.75 116 ARG B CA 1
ATOM 2331 C C . ARG B 1 116 ? 15.516 -27.328 -11.258 1 97.75 116 ARG B C 1
ATOM 2333 O O . ARG B 1 116 ? 16.094 -28.188 -11.922 1 97.75 116 ARG B O 1
ATOM 2340 N N . ASP B 1 117 ? 16.031 -26.922 -10.141 1 97.19 117 ASP B N 1
ATOM 2341 C CA . ASP B 1 117 ? 17.359 -27.234 -9.656 1 97.19 117 ASP B CA 1
ATOM 2342 C C . ASP B 1 117 ? 17.359 -28.531 -8.844 1 97.19 117 ASP B C 1
ATOM 2344 O O . ASP B 1 117 ? 18.422 -29 -8.414 1 97.19 117 ASP B O 1
ATOM 2348 N N . ALA B 1 118 ? 16.203 -29.078 -8.688 1 96.06 118 ALA B N 1
ATOM 2349 C CA . ALA B 1 118 ? 16.094 -30.312 -7.914 1 96.06 118 ALA B CA 1
ATOM 2350 C C . ALA B 1 118 ? 16.656 -31.5 -8.695 1 96.06 118 ALA B C 1
ATOM 2352 O O . ALA B 1 118 ? 16.688 -31.469 -9.93 1 96.06 118 ALA B O 1
ATOM 2353 N N . MET B 1 119 ? 17.156 -32.438 -7.91 1 95.94 119 MET B N 1
ATOM 2354 C CA . MET B 1 119 ? 17.531 -33.719 -8.508 1 95.94 119 MET B CA 1
ATOM 2355 C C . MET B 1 119 ? 16.328 -34.656 -8.594 1 95.94 119 MET B C 1
ATOM 2357 O O . MET B 1 119 ? 15.453 -34.625 -7.719 1 95.94 119 MET B O 1
ATOM 2361 N N . PRO B 1 120 ? 16.328 -35.438 -9.734 1 96.62 120 PRO B N 1
ATOM 2362 C CA . PRO B 1 120 ? 15.219 -36.375 -9.844 1 96.62 120 PRO B CA 1
ATOM 2363 C C . PRO B 1 120 ? 15.102 -37.312 -8.625 1 96.62 120 PRO B C 1
ATOM 2365 O O . PRO B 1 120 ? 13.992 -37.656 -8.227 1 96.62 120 PRO B O 1
ATOM 2368 N N . LYS B 1 121 ? 16.203 -37.688 -8.102 1 95.06 121 LYS B N 1
ATOM 2369 C CA . LYS B 1 121 ? 16.312 -38.594 -6.953 1 95.06 121 LYS B CA 1
ATOM 2370 C C . LYS B 1 121 ? 17.531 -38.219 -6.094 1 95.06 121 LYS B C 1
ATOM 2372 O O . LYS B 1 121 ? 18.625 -38.031 -6.613 1 95.06 121 LYS B O 1
ATOM 2377 N N . VAL B 1 122 ? 17.219 -38.031 -4.68 1 94.94 122 VAL B N 1
ATOM 2378 C CA . VAL B 1 122 ? 18.312 -37.719 -3.764 1 94.94 122 VAL B CA 1
ATOM 2379 C C . VAL B 1 122 ? 18.156 -38.531 -2.477 1 94.94 122 VAL B C 1
ATOM 2381 O O . VAL B 1 122 ? 17.047 -38.688 -1.967 1 94.94 122 VAL B O 1
ATOM 2384 N N . ARG B 1 123 ? 19.297 -39.031 -1.983 1 93.19 123 ARG B N 1
ATOM 2385 C CA . ARG B 1 123 ? 19.266 -39.719 -0.705 1 93.19 123 ARG B CA 1
ATOM 2386 C C . ARG B 1 123 ? 19.047 -38.75 0.45 1 93.19 123 ARG B C 1
ATOM 2388 O O . ARG B 1 123 ? 19.641 -37.656 0.469 1 93.19 123 ARG B O 1
ATOM 2395 N N . VAL B 1 124 ? 18.078 -39.062 1.298 1 89.06 124 VAL B N 1
ATOM 2396 C CA . VAL B 1 124 ? 17.828 -38.188 2.428 1 89.06 124 VAL B CA 1
ATOM 2397 C C . VAL B 1 124 ? 18.172 -38.906 3.734 1 89.06 124 VAL B C 1
ATOM 2399 O O . VAL B 1 124 ? 18 -40.125 3.85 1 89.06 124 VAL B O 1
ATOM 2402 N N . SER B 1 125 ? 19.031 -38.281 4.617 1 76.69 125 SER B N 1
ATOM 2403 C CA . SER B 1 125 ? 19.406 -38.844 5.906 1 76.69 125 SER B CA 1
ATOM 2404 C C . SER B 1 125 ? 18.328 -38.594 6.957 1 76.69 125 SER B C 1
ATOM 2406 O O . SER B 1 125 ? 17.859 -37.469 7.109 1 76.69 125 SER B O 1
ATOM 2408 N N . SER B 1 126 ? 17.469 -39.344 7.145 1 61.09 126 SER B N 1
ATOM 2409 C CA . SER B 1 126 ? 16.5 -39.156 8.227 1 61.09 126 SER B CA 1
ATOM 2410 C C . SER B 1 126 ? 17.203 -38.875 9.547 1 61.09 126 SER B C 1
ATOM 2412 O O . SER B 1 126 ? 18.219 -39.469 9.859 1 61.09 126 SER B O 1
ATOM 2414 N N . GLY B 1 127 ? 17.344 -37.562 9.906 1 56.09 127 GLY B N 1
ATOM 2415 C CA . GLY B 1 127 ? 18 -37.188 11.156 1 56.09 127 GLY B CA 1
ATOM 2416 C C . GLY B 1 127 ? 17.953 -38.312 12.188 1 56.09 127 GLY B C 1
ATOM 2417 O O . GLY B 1 127 ? 18.906 -38.469 12.961 1 56.09 127 GLY B O 1
ATOM 2418 N N . TYR B 1 128 ? 16.703 -38.344 12.906 1 48.88 128 TYR B N 1
ATOM 2419 C CA . TYR B 1 128 ? 16.547 -39 14.195 1 48.88 128 TYR B CA 1
ATOM 2420 C C . TYR B 1 128 ? 17 -40.469 14.133 1 48.88 128 TYR B C 1
ATOM 2422 O O . TYR B 1 128 ? 16.953 -41.188 15.141 1 48.88 128 TYR B O 1
ATOM 2430 N N . SER B 1 129 ? 16.516 -41.125 13.125 1 47.12 129 SER B N 1
ATOM 2431 C CA . SER B 1 129 ? 16.453 -42.531 13.562 1 47.12 129 SER B CA 1
ATOM 2432 C C . SER B 1 129 ? 17.859 -43.062 13.852 1 47.12 129 SER B C 1
ATOM 2434 O O . SER B 1 129 ? 18.75 -43 13.008 1 47.12 129 SER B O 1
ATOM 2436 N N . GLY B 1 130 ? 18.422 -42.875 14.977 1 47.53 130 GLY B N 1
ATOM 2437 C CA . GLY B 1 130 ? 19.422 -43.781 15.555 1 47.53 130 GLY B CA 1
ATOM 2438 C C . GLY B 1 130 ? 19.625 -45.062 14.75 1 47.53 130 GLY B C 1
ATOM 2439 O O . GLY B 1 130 ? 20.75 -45.5 14.539 1 47.53 130 GLY B O 1
ATOM 2440 N N . GLY B 1 131 ? 18.578 -46.031 15.07 1 47.81 131 GLY B N 1
ATOM 2441 C CA . GLY B 1 131 ? 18.766 -47.438 14.828 1 47.81 131 GLY B CA 1
ATOM 2442 C C . GLY B 1 131 ? 19.016 -47.781 13.367 1 47.81 131 GLY B C 1
ATOM 2443 O O . GLY B 1 131 ? 19.703 -47.031 12.664 1 47.81 131 GLY B O 1
ATOM 2444 N N . GLY B 1 132 ? 17.859 -48.438 12.57 1 53.94 132 GLY B N 1
ATOM 2445 C CA . GLY B 1 132 ? 17.953 -49.406 11.508 1 53.94 132 GLY B CA 1
ATOM 2446 C C . GLY B 1 132 ? 18.344 -48.812 10.172 1 53.94 132 GLY B C 1
ATOM 2447 O O . GLY B 1 132 ? 18.344 -47.594 10.008 1 53.94 132 GLY B O 1
ATOM 2448 N N . ASN B 1 133 ? 19.062 -49.438 9.25 1 61.56 133 ASN B N 1
ATOM 2449 C CA . ASN B 1 133 ? 19.625 -49.531 7.906 1 61.56 133 ASN B CA 1
ATOM 2450 C C . ASN B 1 133 ? 18.641 -49.031 6.852 1 61.56 133 ASN B C 1
ATOM 2452 O O . ASN B 1 133 ? 18.625 -49.531 5.723 1 61.56 133 ASN B O 1
ATOM 2456 N N . ILE B 1 134 ? 17.625 -48.125 7.203 1 76.12 134 ILE B N 1
ATOM 2457 C CA . ILE B 1 134 ? 16.719 -47.875 6.102 1 76.12 134 ILE B CA 1
ATOM 2458 C C . ILE B 1 134 ? 17.203 -46.656 5.305 1 76.12 134 ILE B C 1
ATOM 2460 O O . ILE B 1 134 ? 17.438 -45.594 5.871 1 76.12 134 ILE B O 1
ATOM 2464 N N . ILE B 1 135 ? 17.453 -46.75 4.098 1 85.88 135 ILE B N 1
ATOM 2465 C CA . ILE B 1 135 ? 17.875 -45.719 3.141 1 85.88 135 ILE B CA 1
ATOM 2466 C C . ILE B 1 135 ? 16.656 -45.094 2.486 1 85.88 135 ILE B C 1
ATOM 2468 O O . ILE B 1 135 ? 15.836 -45.812 1.881 1 85.88 135 ILE B O 1
ATOM 2472 N N . ASP B 1 136 ? 16.438 -43.781 2.695 1 91.19 136 ASP B N 1
ATOM 2473 C CA . ASP B 1 136 ? 15.328 -43.031 2.105 1 91.19 136 ASP B CA 1
ATOM 2474 C C . ASP B 1 136 ? 15.82 -42.188 0.946 1 91.19 136 ASP B C 1
ATOM 2476 O O . ASP B 1 136 ? 16.922 -41.656 0.985 1 91.19 136 ASP B O 1
ATOM 2480 N N . TYR B 1 137 ? 14.945 -42.156 -0.049 1 94.25 137 TYR B N 1
ATOM 2481 C CA . TYR B 1 137 ? 15.188 -41.25 -1.179 1 94.25 137 TYR B CA 1
ATOM 2482 C C . TYR B 1 137 ? 14.047 -40.25 -1.353 1 94.25 137 TYR B C 1
ATOM 2484 O O . TYR B 1 137 ? 12.883 -40.594 -1.144 1 94.25 137 TYR B O 1
ATOM 2492 N N . LYS B 1 138 ? 14.422 -39.031 -1.656 1 95.75 138 LYS B N 1
ATOM 2493 C CA . LYS B 1 138 ? 13.453 -38.031 -2.1 1 95.75 138 LYS B CA 1
ATOM 2494 C C . LYS B 1 138 ? 13.375 -38 -3.623 1 95.75 138 LYS B C 1
ATOM 2496 O O . LYS B 1 138 ? 14.406 -37.938 -4.301 1 95.75 138 LYS B O 1
ATOM 2501 N N . TYR B 1 139 ? 12.156 -38.031 -4.086 1 96.94 139 TYR B N 1
ATOM 2502 C CA . TYR B 1 139 ? 11.914 -38 -5.523 1 96.94 139 TYR B CA 1
ATOM 2503 C C . TYR B 1 139 ? 11.188 -36.75 -5.949 1 96.94 139 TYR B C 1
ATOM 2505 O O . TYR B 1 139 ? 10.273 -36.281 -5.262 1 96.94 139 TYR B O 1
ATOM 2513 N N . ALA B 1 140 ? 11.641 -36.219 -7.082 1 97.69 140 ALA B N 1
ATOM 2514 C CA . ALA B 1 140 ? 10.828 -35.188 -7.738 1 97.69 140 ALA B CA 1
ATOM 2515 C C . ALA B 1 140 ? 9.586 -35.812 -8.375 1 97.69 140 ALA B C 1
ATOM 2517 O O . ALA B 1 140 ? 9.68 -36.781 -9.102 1 97.69 140 ALA B O 1
ATOM 2518 N N . ASN B 1 141 ? 8.469 -35.344 -8.094 1 98.06 141 ASN B N 1
ATOM 2519 C CA . ASN B 1 141 ? 7.203 -35.875 -8.594 1 98.06 141 ASN B CA 1
ATOM 2520 C C . ASN B 1 141 ? 6.723 -35.125 -9.82 1 98.06 141 ASN B C 1
ATOM 2522 O O . ASN B 1 141 ? 5.523 -34.875 -9.977 1 98.06 141 ASN B O 1
ATOM 2526 N N . TYR B 1 142 ? 7.535 -34.594 -10.586 1 98.12 142 TYR B N 1
ATOM 2527 C CA . TYR B 1 142 ? 7.297 -33.812 -11.797 1 98.12 142 TYR B CA 1
ATOM 2528 C C . TYR B 1 142 ? 8.438 -34 -12.797 1 98.12 142 TYR B C 1
ATOM 2530 O O . TYR B 1 142 ? 9.484 -34.562 -12.453 1 98.12 142 TYR B O 1
ATOM 2538 N N . ASP B 1 143 ? 8.195 -33.594 -14.078 1 97.75 143 ASP B N 1
ATOM 2539 C CA . ASP B 1 143 ? 9.227 -33.594 -15.109 1 97.75 143 ASP B CA 1
ATOM 2540 C C . ASP B 1 143 ? 10.117 -32.344 -15.016 1 97.75 143 ASP B C 1
ATOM 2542 O O . ASP B 1 143 ? 9.688 -31.234 -15.352 1 97.75 143 ASP B O 1
ATOM 2546 N N . ILE B 1 144 ? 11.336 -32.531 -14.609 1 98.06 144 ILE B N 1
ATOM 2547 C CA . ILE B 1 144 ? 12.266 -31.438 -14.344 1 98.06 144 ILE B CA 1
ATOM 2548 C C . ILE B 1 144 ? 12.5 -30.625 -15.625 1 98.06 144 ILE B C 1
ATOM 2550 O O . ILE B 1 144 ? 12.625 -29.406 -15.586 1 98.06 144 ILE B O 1
ATOM 2554 N N . GLU B 1 145 ? 12.539 -31.281 -16.734 1 97.5 145 GLU B N 1
ATOM 2555 C CA . GLU B 1 145 ? 12.742 -30.609 -18.016 1 97.5 145 GLU B CA 1
ATOM 2556 C C . GLU B 1 145 ? 11.555 -29.703 -18.344 1 97.5 145 GLU B C 1
ATOM 2558 O O . GLU B 1 145 ? 11.742 -28.594 -18.844 1 97.5 145 GLU B O 1
ATOM 2563 N N . GLU B 1 146 ? 10.398 -30.25 -18.109 1 97.75 146 GLU B N 1
ATOM 2564 C CA . GLU B 1 146 ? 9.203 -29.438 -18.328 1 97.75 146 GLU B CA 1
ATOM 2565 C C . GLU B 1 146 ? 9.203 -28.188 -17.453 1 97.75 146 GLU B C 1
ATOM 2567 O O . GLU B 1 146 ? 8.898 -27.094 -17.938 1 97.75 146 GLU B O 1
ATOM 2572 N N . VAL B 1 147 ? 9.562 -28.375 -16.172 1 98.44 147 VAL B N 1
ATOM 2573 C CA . VAL B 1 147 ? 9.617 -27.25 -15.234 1 98.44 147 VAL B CA 1
ATOM 2574 C C . VAL B 1 147 ? 10.688 -26.25 -15.68 1 98.44 147 VAL B C 1
ATOM 2576 O O . VAL B 1 147 ? 10.484 -25.047 -15.625 1 98.44 147 VAL B O 1
ATOM 2579 N N . SER B 1 148 ? 11.805 -26.797 -16.109 1 98.31 148 SER B N 1
ATOM 2580 C CA . SER B 1 148 ? 12.906 -25.938 -16.562 1 98.31 148 SER B CA 1
ATOM 2581 C C . SER B 1 148 ? 12.477 -25.062 -17.719 1 98.31 148 SER B C 1
ATOM 2583 O O . SER B 1 148 ? 12.766 -23.875 -17.75 1 98.31 148 SER B O 1
ATOM 2585 N N . LYS B 1 149 ? 11.797 -25.609 -18.656 1 98.19 149 LYS B N 1
ATOM 2586 C CA . LYS B 1 149 ? 11.305 -24.875 -19.812 1 98.19 149 LYS B CA 1
ATOM 2587 C C . LYS B 1 149 ? 10.312 -23.797 -19.391 1 98.19 149 LYS B C 1
ATOM 2589 O O . LYS B 1 149 ? 10.375 -22.656 -19.859 1 98.19 149 LYS B O 1
ATOM 2594 N N . TYR B 1 150 ? 9.398 -24.156 -18.516 1 98.19 150 TYR B N 1
ATOM 2595 C CA . TYR B 1 150 ? 8.391 -23.219 -18.062 1 98.19 150 TYR B CA 1
ATOM 2596 C C . TYR B 1 150 ? 9.031 -22.078 -17.266 1 98.19 150 TYR B C 1
ATOM 2598 O O . TYR B 1 150 ? 8.641 -20.922 -17.406 1 98.19 150 TYR B O 1
ATOM 2606 N N . TYR B 1 151 ? 9.992 -22.438 -16.438 1 98.56 151 TYR B N 1
ATOM 2607 C CA . TYR B 1 151 ? 10.734 -21.438 -15.703 1 98.56 151 TYR B CA 1
ATOM 2608 C C . TYR B 1 151 ? 11.375 -20.422 -16.656 1 98.56 151 TYR B C 1
ATOM 2610 O O . TYR B 1 151 ? 11.289 -19.219 -16.422 1 98.56 151 TYR B O 1
ATOM 2618 N N . ALA B 1 152 ? 11.992 -20.875 -17.672 1 98.44 152 ALA B N 1
ATOM 2619 C CA . ALA B 1 152 ? 12.648 -20 -18.625 1 98.44 152 ALA B CA 1
ATOM 2620 C C . ALA B 1 152 ? 11.641 -19.047 -19.281 1 98.44 152 ALA B C 1
ATOM 2622 O O . ALA B 1 152 ? 11.914 -17.844 -19.406 1 98.44 152 ALA B O 1
ATOM 2623 N N . GLU B 1 153 ? 10.508 -19.578 -19.672 1 98.06 153 GLU B N 1
ATOM 2624 C CA . GLU B 1 153 ? 9.445 -18.781 -20.266 1 98.06 153 GLU B CA 1
ATOM 2625 C C . GLU B 1 153 ? 8.961 -17.688 -19.297 1 98.06 153 GLU B C 1
ATOM 2627 O O . GLU B 1 153 ? 8.797 -16.531 -19.688 1 98.06 153 GLU B O 1
ATOM 2632 N N . LEU B 1 154 ? 8.734 -18.031 -18.047 1 98.19 154 LEU B N 1
ATOM 2633 C CA . LEU B 1 154 ? 8.219 -17.094 -17.062 1 98.19 154 LEU B CA 1
ATOM 2634 C C . LEU B 1 154 ? 9.273 -16.047 -16.703 1 98.19 154 LEU B C 1
ATOM 2636 O O . LEU B 1 154 ? 8.945 -14.891 -16.453 1 98.19 154 LEU B O 1
ATOM 2640 N N . SER B 1 155 ? 10.492 -16.531 -16.625 1 98.19 155 SER B N 1
ATOM 2641 C CA . SER B 1 155 ? 11.594 -15.602 -16.344 1 98.19 155 SER B CA 1
ATOM 2642 C C . SER B 1 155 ? 11.703 -14.539 -17.438 1 98.19 155 SER B C 1
ATOM 2644 O O . SER B 1 155 ? 11.898 -13.359 -17.125 1 98.19 155 SER B O 1
ATOM 2646 N N . ASP B 1 156 ? 11.539 -14.969 -18.625 1 98.19 156 ASP B N 1
ATOM 2647 C CA . ASP B 1 156 ? 11.531 -14.031 -19.75 1 98.19 156 ASP B CA 1
ATOM 2648 C C . ASP B 1 156 ? 10.344 -13.07 -19.656 1 98.19 156 ASP B C 1
ATOM 2650 O O . ASP B 1 156 ? 10.492 -11.867 -19.891 1 98.19 156 ASP B O 1
ATOM 2654 N N . THR B 1 157 ? 9.219 -13.578 -19.359 1 98.38 157 THR B N 1
ATOM 2655 C CA . THR B 1 157 ? 8.016 -12.766 -19.203 1 98.38 157 THR B CA 1
ATOM 2656 C C . THR B 1 157 ? 8.203 -11.742 -18.078 1 98.38 157 THR B C 1
ATOM 2658 O O . THR B 1 157 ? 7.816 -10.586 -18.234 1 98.38 157 THR B O 1
ATOM 2661 N N . LEU B 1 158 ? 8.75 -12.172 -16.984 1 98.44 158 LEU B N 1
ATOM 2662 C CA . LEU B 1 158 ? 9.023 -11.297 -15.852 1 98.44 158 LEU B CA 1
ATOM 2663 C C . LEU B 1 158 ? 9.922 -10.133 -16.266 1 98.44 158 LEU B C 1
ATOM 2665 O O . LEU B 1 158 ? 9.625 -8.977 -15.969 1 98.44 158 LEU B O 1
ATOM 2669 N N . ALA B 1 159 ? 11.016 -10.469 -16.922 1 98.12 159 ALA B N 1
ATOM 2670 C CA . ALA B 1 159 ? 11.953 -9.445 -17.375 1 98.12 159 ALA B CA 1
ATOM 2671 C C . ALA B 1 159 ? 11.273 -8.453 -18.328 1 98.12 159 ALA B C 1
ATOM 2673 O O . ALA B 1 159 ? 11.445 -7.238 -18.188 1 98.12 159 ALA B O 1
ATOM 2674 N N . LYS B 1 160 ? 10.516 -8.961 -19.203 1 98.44 160 LYS B N 1
ATOM 2675 C CA . LYS B 1 160 ? 9.797 -8.117 -20.156 1 98.44 160 LYS B CA 1
ATOM 2676 C C . LYS B 1 160 ? 8.789 -7.223 -19.438 1 98.44 160 LYS B C 1
ATOM 2678 O O . LYS B 1 160 ? 8.688 -6.031 -19.75 1 98.44 160 LYS B O 1
ATOM 2683 N N . ALA B 1 161 ? 7.992 -7.809 -18.562 1 98.56 161 ALA B N 1
ATOM 2684 C CA . ALA B 1 161 ? 6.984 -7.066 -17.797 1 98.56 161 ALA B CA 1
ATOM 2685 C C . ALA B 1 161 ? 7.617 -5.906 -17.031 1 98.56 161 ALA B C 1
ATOM 2687 O O . ALA B 1 161 ? 7.098 -4.789 -17.047 1 98.56 161 ALA B O 1
ATOM 2688 N N . GLN B 1 162 ? 8.758 -6.188 -16.422 1 98.12 162 GLN B N 1
ATOM 2689 C CA . GLN B 1 162 ? 9.469 -5.156 -15.672 1 98.12 162 GLN B CA 1
ATOM 2690 C C . GLN B 1 162 ? 9.961 -4.043 -16.594 1 98.12 162 GLN B C 1
ATOM 2692 O O . GLN B 1 162 ? 9.805 -2.859 -16.266 1 98.12 162 GLN B O 1
ATOM 2697 N N . THR B 1 163 ? 10.469 -4.441 -17.641 1 98.19 163 THR B N 1
ATOM 2698 C CA . THR B 1 163 ? 11.031 -3.482 -18.594 1 98.19 163 THR B CA 1
ATOM 2699 C C . THR B 1 163 ? 9.945 -2.576 -19.156 1 98.19 163 THR B C 1
ATOM 2701 O O . THR B 1 163 ? 10.109 -1.356 -19.219 1 98.19 163 THR B O 1
ATOM 2704 N N . VAL B 1 164 ? 8.883 -3.156 -19.578 1 98.31 164 VAL B N 1
ATOM 2705 C CA . VAL B 1 164 ? 7.797 -2.396 -20.188 1 98.31 164 VAL B CA 1
ATOM 2706 C C . VAL B 1 164 ? 7.172 -1.467 -19.141 1 98.31 164 VAL B C 1
ATOM 2708 O O . VAL B 1 164 ? 6.855 -0.313 -19.453 1 98.31 164 VAL B O 1
ATOM 2711 N N . LEU B 1 165 ? 6.945 -1.948 -17.938 1 98.31 165 LEU B N 1
ATOM 2712 C CA . LEU B 1 165 ? 6.414 -1.107 -16.859 1 98.31 165 LEU B CA 1
ATOM 2713 C C . LEU B 1 165 ? 7.32 0.093 -16.609 1 98.31 165 LEU B C 1
ATOM 2715 O O . LEU B 1 165 ? 6.84 1.222 -16.484 1 98.31 165 LEU B O 1
ATOM 2719 N N . ASP B 1 166 ? 8.617 -0.148 -16.547 1 97.56 166 ASP B N 1
ATOM 2720 C CA . ASP B 1 166 ? 9.586 0.926 -16.344 1 97.56 166 ASP B CA 1
ATOM 2721 C C . ASP B 1 166 ? 9.5 1.961 -17.453 1 97.56 166 ASP B C 1
ATOM 2723 O O . ASP B 1 166 ? 9.586 3.164 -17.203 1 97.56 166 ASP B O 1
ATOM 2727 N N . LEU B 1 167 ? 9.398 1.438 -18.609 1 97.69 167 LEU B N 1
ATOM 2728 C CA . LEU B 1 167 ? 9.297 2.324 -19.766 1 97.69 167 LEU B CA 1
ATOM 2729 C C . LEU B 1 167 ? 8.047 3.199 -19.672 1 97.69 167 LEU B C 1
ATOM 2731 O O . LEU B 1 167 ? 8.125 4.414 -19.875 1 97.69 167 LEU B O 1
ATOM 2735 N N . VAL B 1 168 ? 6.93 2.652 -19.359 1 98.19 168 VAL B N 1
ATOM 2736 C CA . VAL B 1 168 ? 5.68 3.398 -19.234 1 98.19 168 VAL B CA 1
ATOM 2737 C C . VAL B 1 168 ? 5.809 4.426 -18.109 1 98.19 168 VAL B C 1
ATOM 2739 O O . VAL B 1 168 ? 5.438 5.59 -18.281 1 98.19 168 VAL B O 1
ATOM 2742 N N . ASN B 1 169 ? 6.398 4.055 -17 1 97.19 169 ASN B N 1
ATOM 2743 C CA . ASN B 1 169 ? 6.547 4.914 -15.836 1 97.19 169 ASN B CA 1
ATOM 2744 C C . ASN B 1 169 ? 7.441 6.117 -16.141 1 97.19 169 ASN B C 1
ATOM 2746 O O . ASN B 1 169 ? 7.289 7.176 -15.523 1 97.19 169 ASN B O 1
ATOM 2750 N N . SER B 1 170 ? 8.297 5.953 -17.094 1 97.44 170 SER B N 1
ATOM 2751 C CA . SER B 1 170 ? 9.289 6.996 -17.328 1 97.44 170 SER B CA 1
ATOM 2752 C C . SER B 1 170 ? 8.93 7.82 -18.562 1 97.44 170 SER B C 1
ATOM 2754 O O . SER B 1 170 ? 9.516 8.883 -18.797 1 97.44 170 SER B O 1
ATOM 2756 N N . THR B 1 171 ? 7.934 7.359 -19.328 1 97.62 171 THR B N 1
ATOM 2757 C CA . THR B 1 171 ? 7.762 8.031 -20.609 1 97.62 171 THR B CA 1
ATOM 2758 C C . THR B 1 171 ? 6.328 8.547 -20.766 1 97.62 171 THR B C 1
ATOM 2760 O O . THR B 1 171 ? 6.09 9.547 -21.438 1 97.62 171 THR B O 1
ATOM 2763 N N . VAL B 1 172 ? 5.359 7.844 -20.25 1 98.12 172 VAL B N 1
ATOM 2764 C CA . VAL B 1 172 ? 3.967 8.242 -20.438 1 98.12 172 VAL B CA 1
ATOM 2765 C C . VAL B 1 172 ? 3.598 9.328 -19.438 1 98.12 172 VAL B C 1
ATOM 2767 O O . VAL B 1 172 ? 3.83 9.172 -18.234 1 98.12 172 VAL B O 1
ATOM 2770 N N . GLU B 1 173 ? 3.027 10.359 -19.938 1 97.81 173 GLU B N 1
ATOM 2771 C CA . GLU B 1 173 ? 2.699 11.5 -19.094 1 97.81 173 GLU B CA 1
ATOM 2772 C C . GLU B 1 173 ? 1.207 11.539 -18.781 1 97.81 173 GLU B C 1
ATOM 2774 O O . GLU B 1 173 ? 0.391 11.008 -19.531 1 97.81 173 GLU B O 1
ATOM 2779 N N . PHE B 1 174 ? 0.879 12.109 -17.641 1 97.94 174 PHE B N 1
ATOM 2780 C CA . PHE B 1 174 ? -0.492 12.383 -17.219 1 97.94 174 PHE B CA 1
ATOM 2781 C C . PHE B 1 174 ? -0.574 13.695 -16.453 1 97.94 174 PHE B C 1
ATOM 2783 O O . PHE B 1 174 ? 0.452 14.273 -16.094 1 97.94 174 PHE B O 1
ATOM 2790 N N . GLU B 1 175 ? -1.789 14.148 -16.281 1 97.12 175 GLU B N 1
ATOM 2791 C CA . GLU B 1 175 ? -2.008 15.469 -15.703 1 97.12 175 GLU B CA 1
ATOM 2792 C C . GLU B 1 175 ? -2.264 15.383 -14.195 1 97.12 175 GLU B C 1
ATOM 2794 O O . GLU B 1 175 ? -2.971 14.484 -13.734 1 97.12 175 GLU B O 1
ATOM 2799 N N . ILE B 1 176 ? -1.648 16.281 -13.492 1 96.81 176 ILE B N 1
ATOM 2800 C CA . ILE B 1 176 ? -1.923 16.5 -12.07 1 96.81 176 ILE B CA 1
ATOM 2801 C C . ILE B 1 176 ? -2.389 17.922 -11.844 1 96.81 176 ILE B C 1
ATOM 2803 O O . ILE B 1 176 ? -1.797 18.875 -12.383 1 96.81 176 ILE B O 1
ATOM 2807 N N . ASN B 1 177 ? -3.482 18.078 -11.039 1 92.19 177 ASN B N 1
ATOM 2808 C CA . ASN B 1 177 ? -3.975 19.406 -10.664 1 92.19 177 ASN B CA 1
ATOM 2809 C C . ASN B 1 177 ? -3.658 19.734 -9.203 1 92.19 177 ASN B C 1
ATOM 2811 O O . ASN B 1 177 ? -4.32 19.234 -8.297 1 92.19 177 ASN B O 1
ATOM 2815 N N . ILE B 1 178 ? -2.602 20.594 -9.055 1 89.25 178 ILE B N 1
ATOM 2816 C CA . ILE B 1 178 ? -2.176 20.891 -7.688 1 89.25 178 ILE B CA 1
ATOM 2817 C C . ILE B 1 178 ? -2.324 22.391 -7.418 1 89.25 178 ILE B C 1
ATOM 2819 O O . ILE B 1 178 ? -2.225 23.203 -8.336 1 89.25 178 ILE B O 1
#

pLDDT: mean 92.44, std 14.57, range [27.05, 98.81]

Secondary structure (DSSP, 8-state):
--------EEEEEHHHHHHHHHHHHHHHHHHHHHHHHHSEEEEETTS-HHHHPPP--HHHHHHHHHHHHHHHHHHHHHHHHHHHHPBPTTT-SBHHHHHHHHHHHHHHHHHHHHHHT--SEEEE--SS--S--PPEEEEE-S-HHHHHHHHHHHHHHHHHHHHHHHHHHHH-EEEEE-/--------EEEEEHHHHHHHHHHHHHHHHHHHHHHHHHSEEEEETTS-HHHHPPP--HHHHHHHHHHHHHHHHHHHHHHHHHHHHPEETTTTEEHHHHHHHHHHHHHHHHHHHHHHT--SEEEE--SS--S--PPEEEEE-S-HHHHHHHHHHHHHHHHHHHHHHHHHHHH-EEEEE-

Nearest PDB structures (foldseek):
  3kdq-assembly1_C  TM=5.951E-01  e=8.819E-05  Corynebacterium diphtheriae
  7qeo-assembly1_B  TM=2.935E-01  e=6.246E+00  Homo sapiens
  3kdq-assembly1_C  TM=5.941E-01  e=8.819E-05  Corynebacterium diphtheriae
  7qeo-assembly1_B  TM=2.934E-01  e=6.246E+00  Homo sapiens

Solvent-accessible surface area (backbone atoms only — not comparable to full-atom values): 19441 Å² total; per-residue (Å²): 135,82,82,68,83,68,62,47,75,39,78,35,24,52,54,52,47,53,52,50,46,49,51,41,52,50,49,43,49,50,52,52,51,51,44,69,63,22,47,36,46,72,39,46,74,88,48,64,58,77,80,64,54,59,85,57,51,65,66,61,53,51,52,54,47,49,51,42,53,50,40,46,34,38,48,53,42,36,50,50,46,49,26,60,66,38,66,37,82,99,69,78,40,28,43,50,32,45,67,49,47,49,59,52,47,51,55,48,43,55,54,34,50,55,53,37,70,49,58,67,66,40,82,47,77,71,81,73,68,78,70,80,94,76,54,34,32,34,32,48,47,58,62,47,66,60,41,41,53,50,36,52,53,49,52,51,49,46,53,48,51,52,49,51,51,52,48,45,32,67,63,48,66,48,70,33,68,76,133,83,84,67,82,68,60,47,72,40,79,35,25,53,56,52,47,51,50,50,47,50,52,42,51,50,49,42,49,52,54,52,52,50,45,69,63,22,45,38,47,70,40,44,75,89,47,64,57,76,80,64,55,60,85,54,52,64,67,62,52,51,51,52,47,50,51,39,51,50,40,46,34,37,49,53,41,37,50,50,45,48,25,61,66,39,64,38,81,98,68,78,39,27,44,50,32,46,67,51,47,50,58,52,47,52,54,48,44,54,54,36,50,56,54,36,69,48,57,67,66,40,81,47,78,69,80,74,70,77,73,81,93,76,53,32,31,36,31,47,47,60,62,48,66,60,41,40,53,51,35,52,54,49,49,51,48,47,53,48,53,51,50,50,50,52,48,46,31,66,65,46,67,49,71,32,70,74

Sequence (356 aa):
MLSIKEKMLMLVTSAQAAKLLRQFNDELRALQLKEANSCSFVAAIQEDVESVRPEYNFKEMRDAQAEVECKIRKVKHAINVFNTTTIIPDFNITIDEMLVYLPQLNAKCTTLSKMRDAMPKVRVSSGYSGGGNIIDYKYANYDIEEVSKYYAELSDTLAKAQTVLDLVNSTVEFEINIMLSIKEKMLMLVTSAQAAKLLRQFNDELRALQLKEANSCSFVAAIQEDVESVRPEYNFKEMRDAQAEVECKIRKVKHAINVFNTTTIIPDFNITIDEMLVYLPQLNAKCTTLSKMRDAMPKVRVSSGYSGGGNIIDYKYANYDIEEVSKYYAELSDTLAKAQTVLDLVNSTVEFEINI

Radius of gyration: 29.95 Å; Cα contacts (8 Å, |Δi|>4): 421; chains: 2; bounding box: 48×91×71 Å

Organism: NCBI:txid411473

Foldseek 3Di:
DPVPVPQPKDKDFLVVLVVVLVVLVVVLVVLVVVCVVQVDDDDDPPDDPVVGHDDDDPVVSVVSNVVSVVQNVQSVVQSVVQQQPDAQPPVRHGNVVLVVVLVVLVVLLVVLVVLLPDDQKDWDDPPPDPDDPDIDIDGRPDDSVVSVVVSVVSVVVSVVSVVSSVVRRHPPIDITGD/DPVPVPQPKDKDFLVVLVVVLVVLVVVLVVLVVVCVVQVDDDDDPPDDPVVGHDDDDPVVSVVSNVVSVVQNVQSVVQSVVQQQPDAQPPVRHGNVVLVVVLVVLVVLLVVLVVLLPDDQKDWDDPPPDPDDPDIDIDGRPDDSVVSVVVSVVSVVVSVVSVVSSVVRRHPPIDITGD